Protein AF-A0A453PE41-F1 (afdb_monomer)

Nearest PDB structures (foldseek):
  8elf-assembly1_A  TM=8.460E-01  e=3.449E-26  Arabidopsis thaliana
  8elf-assembly1_B  TM=8.364E-01  e=4.094E-26  Arabidopsis thaliana
  4a0h-assembly1_B  TM=4.008E-01  e=7.572E-02  Arabidopsis thaliana
  4a0h-assembly1_A  TM=4.133E-01  e=2.244E-01  Arabidopsis thaliana
  4a0f-assembly1_B  TM=3.419E-01  e=1.891E-01  Arabidopsis thaliana

Organism: Aegilops tauschii subsp. strangulata (NCBI:txid200361)

pLDDT: mean 80.9, std 12.74, range [37.06, 96.0]

InterPro domains:
  IPR008978 HSP20-like chaperone [G3DSA:2.60.40.790] (213-283)
  IPR027417 P-loop containing nucleoside triphosphate hydrolase [G3DSA:3.40.50.300] (1-203)
  IPR040612 ArsA, HSP20-like domain [PF17886] (222-281)
  IPR053262 ArsA ATPase-like [PTHR43868] (1-283)

Sequence (283 aa):
MDSICSVLSLQKLLNFFSVGTNSPQGEFDVVVYDCNNTEEFLRLTGATERARSYLKYVRELAEKTDIGRLASPSLLKLIYDAARPNGRTGEVRMSAEIWNEIEQLLEKISLWFTDPSKLACFLVMDPRGSISVSSALRYWGCTIQAGAQICGAFGYAEDPSEMHQGVAEKFLPLSFSSLPFLPTDSSADWGRALNSLNQNTKGLLRNTSKVYPSVSFDSAQKSVTLFMPGFDKSEIKLYQYRGGSELLIEAGDQRRVIKLPPAMQGKVGGAKFVDRNLVVTIR

Secondary structure (DSSP, 8-state):
-HHHHHHHHHHHHH-TT--SS-----S-S------S-HHHHHHHHHHHHHHHHHHHHHHHHHHH-HHHHHHHHHHHHHHHHHH-SS--------HHHHHHHHHHHHHHHHHHHH-TTT--EEEEE-TT-HHHHHHHHHHHHHHHHHT--EEEEEEEESSGGG--HHHHHHHTTS-EEEEE---TTS---HHHHHHH--HHHHHHHH-TT----SEEEETTTTEEEEE-TT--GGG-EEEEEGGGTEEEEEETTEEEEEEPPGGG-S-EEEEEEETTEEEEEE-

Solvent-accessible surface area (backbone atoms only — not comparable to full-atom values): 16302 Å² total; per-residue (Å²): 123,64,38,51,56,48,48,52,46,50,39,58,74,68,46,79,77,80,82,70,101,74,70,74,75,72,94,60,95,73,84,88,81,85,74,92,47,67,67,58,53,42,43,32,58,26,26,36,62,51,50,53,55,51,50,50,51,52,49,56,48,22,77,74,31,75,66,33,62,69,48,44,51,62,55,49,47,55,53,48,63,70,70,47,84,68,94,71,91,74,78,94,71,56,58,70,56,54,52,51,51,54,52,52,50,38,48,52,52,44,52,44,46,50,31,39,91,75,38,71,37,67,45,73,35,44,70,86,38,68,68,39,46,51,47,47,36,32,48,53,22,32,35,46,37,25,51,32,54,67,40,30,37,35,27,51,29,88,50,77,83,74,59,56,66,73,57,51,61,70,45,59,93,48,53,65,37,65,37,77,62,75,65,89,90,54,88,66,60,58,68,60,53,64,66,67,51,46,70,64,41,56,45,53,75,70,53,33,77,69,57,81,73,55,64,46,78,38,76,91,75,29,30,38,39,34,55,39,43,61,62,57,78,89,59,55,44,81,45,76,37,83,88,24,39,31,37,39,39,37,38,80,99,25,71,34,79,45,76,46,57,82,95,52,43,27,48,79,71,48,74,48,78,53,96,48,25,43,39,36,34,42,82

Radius of gyration: 21.9 Å; Cα contacts (8 Å, |Δi|>4): 372; chains: 1; bounding box: 53×51×63 Å

Foldseek 3Di:
DVLVVVLLVVCLVQVPPPPDDDDDDRPDPDDDDDDPDLVSVLCNLLVLVVVLVVLVVLVVVLVVDPVSVVCQLVVLVVVQCSSDSDNDDDDDDDSVVSSVVSNVVSVVSLVLQAALSNDEAEAEFAQVDPVRLLVSQLSQLSCLLSSHFHLAYEHEDCDQVPRDPVSCVLPPPGHYDYAYDFDPPDPTPVVVRVVPGDPSNVVSVVCSRDTDDQWDADLVQLKIKGQRTSDDPVQWDWDADDQQQWIWIGHDNGIHIDGDDPSSGADFPDWDQDPRMIMTHGD

Structure (mmCIF, N/CA/C/O backbone):
data_AF-A0A453PE41-F1
#
_entry.id   AF-A0A453PE41-F1
#
loop_
_atom_site.group_PDB
_atom_site.id
_atom_site.type_symbol
_atom_site.label_atom_id
_atom_site.label_alt_id
_atom_site.label_comp_id
_atom_site.label_asym_id
_atom_site.label_entity_id
_atom_site.label_seq_id
_atom_site.pdbx_PDB_ins_code
_atom_site.Cartn_x
_atom_site.Cartn_y
_atom_site.Cartn_z
_atom_site.occupancy
_atom_site.B_iso_or_equiv
_atom_site.auth_seq_id
_atom_site.auth_comp_id
_atom_site.auth_asym_id
_atom_site.auth_atom_id
_atom_site.pdbx_PDB_model_num
ATOM 1 N N . MET A 1 1 ? 8.826 7.980 14.371 1.00 47.19 1 MET A N 1
ATOM 2 C CA . MET A 1 1 ? 7.889 9.118 14.522 1.00 47.19 1 MET A CA 1
ATOM 3 C C . MET A 1 1 ? 8.016 10.114 13.371 1.00 47.19 1 MET A C 1
ATOM 5 O O . MET A 1 1 ? 7.123 10.933 13.202 1.00 47.19 1 MET A O 1
ATOM 9 N N . ASP A 1 2 ? 9.058 10.002 12.544 1.00 60.47 2 ASP A N 1
ATOM 10 C CA . ASP A 1 2 ? 9.440 11.041 11.581 1.00 60.47 2 ASP A CA 1
ATOM 11 C C . ASP A 1 2 ? 8.486 11.147 10.384 1.00 60.47 2 ASP A C 1
ATOM 13 O O . ASP A 1 2 ? 8.210 12.240 9.905 1.00 60.47 2 ASP A O 1
ATOM 17 N N . SER A 1 3 ? 7.867 10.040 9.963 1.00 67.44 3 SER A N 1
ATOM 18 C CA . SER A 1 3 ? 7.050 10.005 8.743 1.00 67.44 3 SER A CA 1
ATOM 19 C C . SER A 1 3 ? 5.773 10.853 8.804 1.00 67.44 3 SER A C 1
ATOM 21 O O . SER A 1 3 ? 5.382 11.409 7.786 1.00 67.44 3 SER A O 1
ATOM 23 N N . ILE A 1 4 ? 5.130 11.014 9.970 1.00 67.06 4 ILE A N 1
ATOM 24 C CA . ILE A 1 4 ? 3.948 11.897 10.100 1.00 67.06 4 ILE A CA 1
ATOM 25 C C . ILE A 1 4 ? 4.369 13.363 9.966 1.00 67.06 4 ILE A C 1
ATOM 27 O O . ILE A 1 4 ? 3.704 14.137 9.280 1.00 67.06 4 ILE A O 1
ATOM 31 N N . CYS A 1 5 ? 5.492 13.737 10.583 1.00 65.38 5 CYS A N 1
ATOM 32 C CA . CYS A 1 5 ? 6.061 15.071 10.432 1.00 65.38 5 CYS A CA 1
ATOM 33 C C . CYS A 1 5 ? 6.443 15.333 8.972 1.00 65.38 5 CYS A C 1
ATOM 35 O O . CYS A 1 5 ? 6.169 16.419 8.471 1.00 65.38 5 CYS A O 1
ATOM 37 N N . SER A 1 6 ? 6.981 14.337 8.262 1.00 70.25 6 SER A N 1
ATOM 38 C CA . SER A 1 6 ? 7.245 14.432 6.824 1.00 70.25 6 SER A CA 1
ATOM 39 C C . SER A 1 6 ? 5.964 14.624 6.006 1.00 70.25 6 SER A C 1
ATOM 41 O O . SER A 1 6 ? 5.950 15.491 5.140 1.00 70.25 6 SER A O 1
ATOM 43 N N . VAL A 1 7 ? 4.865 13.911 6.305 1.00 70.00 7 VAL A N 1
ATOM 44 C CA . VAL A 1 7 ? 3.557 14.131 5.644 1.00 70.00 7 VAL A CA 1
ATOM 45 C C . VAL A 1 7 ? 3.058 15.558 5.873 1.00 70.00 7 VAL A C 1
ATOM 47 O O . VAL A 1 7 ? 2.617 16.216 4.933 1.00 70.00 7 VAL A O 1
ATOM 50 N N . LEU A 1 8 ? 3.140 16.059 7.107 1.00 66.06 8 LEU A N 1
ATOM 51 C CA . LEU A 1 8 ? 2.703 17.416 7.445 1.00 66.06 8 LEU A CA 1
ATOM 52 C C . LEU A 1 8 ? 3.596 18.486 6.800 1.00 66.06 8 LEU A C 1
ATOM 54 O O . LEU A 1 8 ? 3.097 19.519 6.360 1.00 66.06 8 LEU A O 1
ATOM 58 N N . SER A 1 9 ? 4.901 18.241 6.697 1.00 66.88 9 SER A N 1
ATOM 59 C CA . SER A 1 9 ? 5.836 19.106 5.970 1.00 66.88 9 SER A CA 1
ATOM 60 C C . SER A 1 9 ? 5.556 19.101 4.468 1.00 66.88 9 SER A C 1
ATOM 62 O O . SER A 1 9 ? 5.520 20.164 3.857 1.00 66.88 9 SER A O 1
ATOM 64 N N . LEU A 1 10 ? 5.274 17.933 3.886 1.00 67.94 10 LEU A N 1
ATOM 65 C CA . LEU A 1 10 ? 4.876 17.774 2.486 1.00 67.94 10 LEU A CA 1
ATOM 66 C C . LEU A 1 10 ? 3.560 18.521 2.208 1.00 67.94 10 LEU A C 1
ATOM 68 O O . LEU A 1 10 ? 3.453 19.250 1.226 1.00 67.94 10 LEU A O 1
ATOM 72 N N . GLN A 1 11 ? 2.593 18.433 3.126 1.00 67.81 11 GLN A N 1
ATOM 73 C CA . GLN A 1 11 ? 1.383 19.253 3.112 1.00 67.81 11 GLN A CA 1
ATOM 74 C C . GLN A 1 11 ? 1.693 20.753 3.154 1.00 67.81 11 GLN A C 1
ATOM 76 O O . GLN A 1 11 ? 1.074 21.506 2.407 1.00 67.81 11 GLN A O 1
ATOM 81 N N . LYS A 1 12 ? 2.590 21.203 4.037 1.00 65.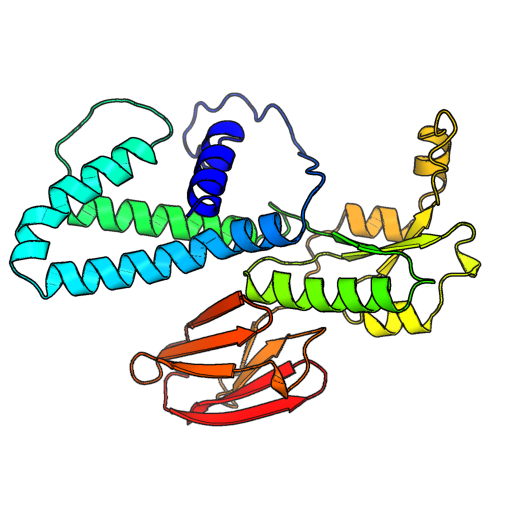19 12 LYS A N 1
ATOM 82 C CA . LYS A 1 12 ? 2.944 22.626 4.155 1.00 65.19 12 LYS A CA 1
ATOM 83 C C . LYS A 1 12 ? 3.634 23.142 2.892 1.00 65.19 12 LYS A C 1
ATOM 85 O O . LYS A 1 12 ? 3.350 24.257 2.477 1.00 65.19 12 LYS A O 1
ATOM 90 N N . LEU A 1 13 ? 4.497 22.328 2.287 1.00 61.12 13 LEU A N 1
ATOM 91 C CA . LEU A 1 13 ? 5.287 22.701 1.117 1.00 61.12 13 LEU A CA 1
ATOM 92 C C . LEU A 1 13 ? 4.455 22.715 -0.168 1.00 61.12 13 LEU A C 1
ATOM 94 O O . LEU A 1 13 ? 4.539 23.661 -0.940 1.00 61.12 13 LEU A O 1
ATOM 98 N N . LEU A 1 14 ? 3.628 21.692 -0.382 1.00 61.72 14 LEU A N 1
ATOM 99 C CA . LEU A 1 14 ? 2.836 21.543 -1.609 1.00 61.72 14 LEU A CA 1
ATOM 100 C C . LEU A 1 14 ? 1.408 22.084 -1.468 1.00 61.72 14 LEU A C 1
ATOM 102 O O . LEU A 1 14 ? 0.643 22.082 -2.427 1.00 61.72 14 LEU A O 1
ATOM 106 N N . ASN A 1 15 ? 1.042 22.551 -0.270 1.00 63.97 15 ASN A N 1
ATOM 107 C CA . ASN A 1 15 ? -0.250 23.146 0.065 1.00 63.97 15 ASN A CA 1
ATOM 108 C C . ASN A 1 15 ? -1.457 22.341 -0.461 1.00 63.97 15 ASN A C 1
ATOM 110 O O . ASN A 1 15 ? -2.469 22.908 -0.879 1.00 63.97 15 ASN A O 1
ATOM 114 N N . PHE A 1 16 ? -1.367 21.005 -0.409 1.00 57.84 16 PHE A N 1
ATOM 115 C CA . PHE A 1 16 ? -2.337 20.079 -1.012 1.00 57.84 16 PHE A CA 1
ATOM 116 C C . PHE A 1 16 ? -3.799 20.288 -0.579 1.00 57.84 16 PHE A C 1
ATOM 118 O O . PHE A 1 16 ? -4.710 19.808 -1.251 1.00 57.84 16 PHE A O 1
ATOM 125 N N . PHE A 1 17 ? -4.036 20.979 0.543 1.00 53.81 17 PHE A N 1
ATOM 126 C CA . PHE A 1 17 ? -5.348 21.113 1.185 1.00 53.81 17 PHE A CA 1
ATOM 127 C C . PHE A 1 17 ? -5.909 22.538 1.206 1.00 53.81 17 PHE A C 1
ATOM 129 O O . PHE A 1 17 ? -6.887 22.778 1.918 1.00 53.81 17 PHE A O 1
ATOM 136 N N . SER A 1 18 ? -5.343 23.487 0.449 1.00 51.97 18 SER A N 1
ATOM 137 C CA . SER A 1 18 ? -5.984 24.798 0.282 1.00 51.97 18 SER A CA 1
ATOM 138 C C . SER A 1 18 ? -7.270 24.669 -0.536 1.00 51.97 18 SER A C 1
ATOM 140 O O . SER A 1 18 ? -7.286 24.788 -1.755 1.00 51.97 18 SER A O 1
ATOM 142 N N . VAL A 1 19 ? -8.376 24.434 0.164 1.00 46.97 19 VAL A N 1
ATOM 143 C CA . VAL A 1 19 ? -9.734 24.619 -0.346 1.00 46.97 19 VAL A CA 1
ATOM 144 C C . VAL A 1 19 ? -10.227 25.950 0.215 1.00 46.97 19 VAL A C 1
ATOM 146 O O . VAL A 1 19 ? -10.622 26.022 1.376 1.00 46.97 19 VAL A O 1
ATOM 149 N N . GLY A 1 20 ? -10.149 27.022 -0.581 1.00 39.56 20 GLY A N 1
ATOM 150 C CA . GLY A 1 20 ? -10.648 28.340 -0.171 1.00 39.56 20 GLY A CA 1
ATOM 151 C C . GLY A 1 20 ? -10.094 29.524 -0.966 1.00 39.56 20 GLY A C 1
ATOM 152 O O . GLY A 1 20 ? -9.147 30.167 -0.529 1.00 39.56 20 GLY A O 1
ATOM 153 N N . THR A 1 21 ? -10.711 29.784 -2.123 1.00 37.06 21 THR A N 1
ATOM 154 C CA . THR A 1 21 ? -10.911 31.065 -2.852 1.00 37.06 21 THR A CA 1
ATOM 155 C C . THR A 1 21 ? -9.784 32.088 -3.059 1.00 37.06 21 THR A C 1
ATOM 157 O O . THR A 1 21 ? -10.055 33.080 -3.716 1.00 37.06 21 THR A O 1
ATOM 160 N N . ASN A 1 22 ? -8.551 31.886 -2.599 1.00 41.09 22 ASN A N 1
ATOM 161 C CA . ASN A 1 22 ? -7.392 32.721 -2.957 1.00 41.09 22 ASN A CA 1
ATOM 162 C C . ASN A 1 22 ? -6.082 31.92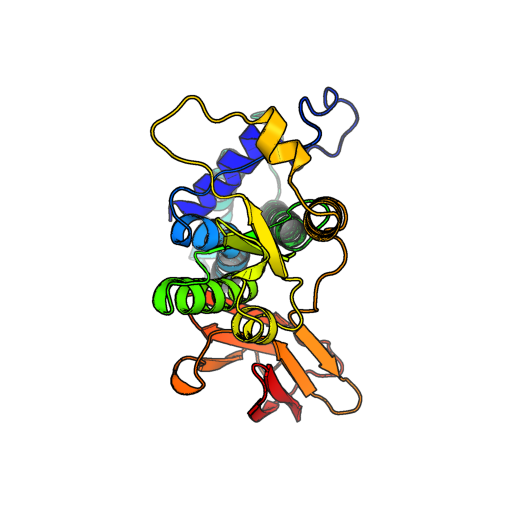1 -2.839 1.00 41.09 22 ASN A C 1
ATOM 164 O O . ASN A 1 22 ? -5.096 32.389 -2.272 1.00 41.09 22 ASN A O 1
ATOM 168 N N . SER A 1 23 ? -6.058 30.685 -3.342 1.00 44.38 23 SER A N 1
ATOM 169 C CA . SER A 1 23 ? -4.774 30.056 -3.653 1.00 44.38 23 SER A CA 1
ATOM 170 C C . SER A 1 23 ? -4.254 30.697 -4.943 1.00 44.38 23 SER A C 1
ATOM 172 O O . SER A 1 23 ? -5.005 30.693 -5.926 1.00 44.38 23 SER A O 1
ATOM 174 N N . PRO A 1 24 ? -3.016 31.230 -4.994 1.00 42.03 24 PRO A N 1
ATOM 175 C CA . PRO A 1 24 ? -2.385 31.461 -6.287 1.00 42.03 24 PRO A CA 1
ATOM 176 C C . PRO A 1 24 ? -2.464 30.132 -7.044 1.00 42.03 24 PRO A C 1
ATOM 178 O O . PRO A 1 24 ? -2.343 29.073 -6.420 1.00 42.03 24 PRO A O 1
ATOM 181 N N . GLN A 1 25 ? -2.794 30.183 -8.338 1.00 47.66 25 GLN A N 1
ATOM 182 C CA . GLN A 1 25 ? -2.777 29.015 -9.224 1.00 47.66 25 GLN A CA 1
ATOM 183 C C . GLN A 1 25 ? -1.605 28.116 -8.832 1.00 47.66 25 GLN A C 1
ATOM 185 O O . GLN A 1 25 ? -0.501 28.630 -8.649 1.00 47.66 25 GLN A O 1
ATOM 190 N N . GLY A 1 26 ? -1.869 26.824 -8.608 1.00 57.19 26 GLY A N 1
ATOM 191 C CA . GLY A 1 26 ? -0.814 25.885 -8.243 1.00 57.19 26 GLY A CA 1
ATOM 192 C C . GLY A 1 26 ? 0.352 26.076 -9.205 1.00 57.19 26 GLY A C 1
ATOM 193 O O . GLY A 1 26 ? 0.155 26.021 -10.413 1.00 57.19 26 GLY A O 1
ATOM 194 N N . GLU A 1 27 ? 1.533 26.382 -8.670 1.00 67.31 27 GLU A N 1
ATOM 195 C CA . GLU A 1 27 ? 2.718 26.708 -9.476 1.00 67.31 27 GLU A CA 1
ATOM 196 C C . GLU A 1 27 ? 3.109 25.543 -10.403 1.00 67.31 27 GLU A C 1
ATOM 198 O O . GLU A 1 27 ? 3.758 25.739 -11.427 1.00 67.31 27 GLU A O 1
ATOM 203 N N . PHE A 1 28 ? 2.649 24.332 -10.068 1.00 75.19 28 PHE A N 1
ATOM 204 C CA . PHE A 1 28 ? 2.937 23.097 -10.776 1.00 75.19 28 PHE A CA 1
ATOM 205 C C . PHE A 1 28 ? 1.662 22.289 -11.034 1.00 75.19 28 PHE A C 1
ATOM 207 O O . PHE A 1 28 ? 0.892 22.018 -10.110 1.00 75.19 28 PHE A O 1
ATOM 214 N N . ASP A 1 29 ? 1.497 21.828 -12.275 1.00 81.31 29 ASP A N 1
ATOM 215 C CA . ASP A 1 29 ? 0.458 20.859 -12.647 1.00 81.31 29 ASP A CA 1
ATOM 216 C C . ASP A 1 29 ? 0.840 19.425 -12.239 1.00 81.31 29 ASP A C 1
ATOM 218 O O . ASP A 1 29 ? -0.017 18.617 -11.882 1.00 81.31 29 ASP A O 1
ATOM 222 N N . VAL A 1 30 ? 2.139 19.101 -12.294 1.00 82.94 30 VAL A N 1
ATOM 223 C CA . VAL A 1 30 ? 2.693 17.774 -11.992 1.00 82.94 30 VAL A CA 1
ATOM 224 C C . VAL A 1 30 ? 3.988 17.929 -11.204 1.00 82.94 30 VAL A C 1
ATOM 226 O O . VAL A 1 30 ? 4.885 18.667 -11.607 1.00 82.94 30 VAL A O 1
ATOM 229 N N . VAL A 1 31 ? 4.107 17.183 -10.106 1.00 84.50 31 VAL A N 1
ATOM 230 C CA . VAL A 1 31 ? 5.333 17.084 -9.308 1.00 84.50 31 VAL A CA 1
ATOM 231 C C . VAL A 1 31 ? 5.880 15.669 -9.444 1.00 84.50 31 VAL A C 1
ATOM 233 O O . VAL A 1 31 ? 5.198 14.701 -9.108 1.00 84.50 31 VAL A O 1
ATOM 236 N N . VAL A 1 32 ? 7.111 15.544 -9.941 1.00 87.56 32 VAL A N 1
ATOM 237 C CA . VAL A 1 32 ? 7.817 14.260 -10.023 1.00 87.56 32 VAL A CA 1
ATOM 238 C C . VAL A 1 32 ? 8.678 14.110 -8.778 1.00 87.56 32 VAL A C 1
ATOM 240 O O . VAL A 1 32 ? 9.572 14.918 -8.536 1.00 87.56 32 VAL A O 1
ATOM 243 N N . TYR A 1 33 ? 8.395 13.082 -7.983 1.00 85.38 33 TYR A N 1
ATOM 244 C CA . TYR A 1 33 ? 9.163 12.755 -6.789 1.00 85.38 33 TYR A CA 1
ATOM 245 C C . TYR A 1 33 ? 9.990 11.495 -7.036 1.00 85.38 33 TYR A C 1
ATOM 247 O O . TYR A 1 33 ? 9.435 10.406 -7.184 1.00 85.38 33 TYR A O 1
ATOM 255 N N . ASP A 1 34 ? 11.311 11.656 -7.079 1.00 84.56 34 ASP A N 1
ATOM 256 C CA . ASP A 1 34 ? 12.242 10.535 -7.143 1.00 84.56 34 ASP A CA 1
ATOM 257 C C . ASP A 1 34 ? 12.515 10.000 -5.728 1.00 84.56 34 ASP A C 1
ATOM 259 O O . ASP A 1 34 ? 13.000 10.715 -4.845 1.00 84.56 34 ASP A O 1
ATOM 263 N N . CYS A 1 35 ? 12.138 8.746 -5.490 1.00 76.25 35 CYS A N 1
ATOM 264 C CA . CYS A 1 35 ? 12.233 8.115 -4.179 1.00 76.25 35 CYS A CA 1
ATOM 265 C C . CYS A 1 35 ? 13.638 7.540 -3.971 1.00 76.25 35 CYS A C 1
ATOM 267 O O . CYS A 1 35 ? 13.927 6.441 -4.432 1.00 76.25 35 CYS A O 1
ATOM 269 N N . ASN A 1 36 ? 14.480 8.216 -3.186 1.00 75.94 36 ASN A N 1
ATOM 270 C CA . ASN A 1 36 ? 15.798 7.676 -2.823 1.00 75.94 36 ASN A CA 1
ATOM 271 C C . ASN A 1 36 ? 15.708 6.447 -1.885 1.00 75.94 36 ASN A C 1
ATOM 273 O O . ASN A 1 36 ? 16.602 5.607 -1.859 1.00 75.94 36 ASN A O 1
ATOM 277 N N . ASN A 1 37 ? 14.623 6.324 -1.106 1.00 82.25 37 ASN A N 1
ATOM 278 C CA . ASN A 1 37 ? 14.363 5.169 -0.244 1.00 82.25 37 ASN A CA 1
ATOM 279 C C . ASN A 1 37 ? 12.883 4.753 -0.289 1.00 82.25 37 ASN A C 1
ATOM 281 O O . ASN A 1 37 ? 12.006 5.431 0.254 1.00 82.25 37 ASN A O 1
ATOM 285 N N . THR A 1 38 ? 12.608 3.595 -0.888 1.00 86.38 38 THR A N 1
ATOM 286 C CA . THR A 1 38 ? 11.255 3.034 -1.012 1.00 86.38 38 THR A CA 1
ATOM 287 C C . THR A 1 38 ? 10.588 2.790 0.344 1.00 86.38 38 THR A C 1
ATOM 289 O O . THR A 1 38 ? 9.382 2.998 0.483 1.00 86.38 38 THR A O 1
ATOM 292 N N . GLU A 1 39 ? 11.339 2.387 1.374 1.00 86.50 39 GLU A N 1
ATOM 293 C CA . GLU A 1 39 ? 10.767 2.145 2.704 1.00 86.50 39 GLU A CA 1
ATOM 294 C C . GLU A 1 39 ? 10.261 3.431 3.357 1.00 86.50 39 GLU A C 1
ATOM 296 O O . GLU A 1 39 ? 9.243 3.422 4.051 1.00 86.50 39 GLU A O 1
ATOM 301 N N . GLU A 1 40 ? 10.949 4.549 3.130 1.00 83.88 40 GLU A N 1
ATOM 302 C CA . GLU A 1 40 ? 10.534 5.844 3.658 1.00 83.88 40 GLU A CA 1
ATOM 303 C C . GLU A 1 40 ? 9.220 6.295 3.019 1.00 83.88 40 GLU A C 1
ATOM 305 O O . GLU A 1 40 ? 8.307 6.716 3.731 1.00 83.88 40 GLU A O 1
ATOM 310 N N . PHE A 1 41 ? 9.073 6.096 1.707 1.00 86.69 41 PHE A N 1
ATOM 311 C CA . PHE A 1 41 ? 7.820 6.351 1.000 1.00 86.69 41 PHE A CA 1
ATOM 312 C C . PHE A 1 41 ? 6.667 5.474 1.522 1.00 86.69 41 PHE A C 1
ATOM 314 O O . PHE A 1 41 ? 5.557 5.958 1.760 1.00 86.69 41 PHE A O 1
ATOM 321 N N . LEU A 1 42 ? 6.921 4.189 1.785 1.00 89.06 42 LEU A N 1
ATOM 322 C CA . LEU A 1 42 ? 5.927 3.289 2.382 1.00 89.06 42 LEU A CA 1
ATOM 323 C C . LEU A 1 42 ? 5.526 3.721 3.798 1.00 89.06 42 LEU A C 1
ATOM 325 O O . LEU A 1 42 ? 4.350 3.675 4.165 1.00 89.06 42 LEU A O 1
ATOM 329 N N . ARG A 1 43 ? 6.488 4.174 4.607 1.00 86.44 43 ARG A N 1
ATOM 330 C CA . ARG A 1 43 ? 6.203 4.711 5.943 1.00 86.44 43 ARG A CA 1
ATOM 331 C C . ARG A 1 43 ? 5.432 6.025 5.868 1.00 86.44 43 ARG A C 1
ATOM 333 O O . ARG A 1 43 ? 4.555 6.224 6.700 1.00 86.44 43 ARG A O 1
ATOM 340 N N . LEU A 1 44 ? 5.733 6.890 4.899 1.00 85.06 44 LEU A N 1
ATOM 341 C CA . LEU A 1 44 ? 5.042 8.159 4.652 1.00 85.06 44 LEU A CA 1
ATOM 342 C C . LEU A 1 44 ? 3.571 7.926 4.286 1.00 85.06 44 LEU A C 1
ATOM 344 O O . LEU A 1 44 ? 2.678 8.471 4.930 1.00 85.06 44 LEU A O 1
ATOM 348 N N . THR A 1 45 ? 3.319 7.073 3.296 1.00 84.06 45 THR A N 1
ATOM 349 C CA . THR A 1 45 ? 1.962 6.750 2.824 1.00 84.06 45 THR A CA 1
ATOM 350 C C . THR A 1 45 ? 1.130 6.081 3.923 1.00 84.06 45 THR A C 1
ATOM 352 O O . THR A 1 45 ? 0.021 6.528 4.226 1.00 84.06 45 THR A O 1
ATOM 355 N N . GLY A 1 46 ? 1.705 5.097 4.624 1.00 84.38 46 GLY A N 1
ATOM 356 C CA . GLY A 1 46 ? 1.055 4.415 5.747 1.00 84.38 46 GLY A CA 1
ATOM 357 C C . GLY A 1 46 ? 0.977 5.227 7.049 1.00 84.38 46 GLY A C 1
ATOM 358 O O . GLY A 1 46 ? 0.285 4.820 7.986 1.00 84.38 46 GLY A O 1
ATOM 359 N N . ALA A 1 47 ? 1.666 6.371 7.150 1.00 84.44 47 ALA A N 1
ATOM 360 C CA . ALA A 1 47 ? 1.718 7.177 8.373 1.00 84.44 47 ALA A CA 1
ATOM 361 C C . ALA A 1 47 ? 0.341 7.707 8.776 1.00 84.44 47 ALA A C 1
ATOM 363 O O . ALA A 1 47 ? 0.033 7.778 9.965 1.00 84.44 47 ALA A O 1
ATOM 364 N N . THR A 1 48 ? -0.483 8.065 7.794 1.00 80.12 48 THR A N 1
ATOM 365 C CA . THR A 1 48 ? -1.798 8.681 8.012 1.00 80.12 48 THR A CA 1
ATOM 366 C C . THR A 1 48 ? -2.757 7.720 8.705 1.00 80.12 48 THR A C 1
ATOM 368 O O . THR A 1 48 ? -3.326 8.054 9.742 1.00 80.12 48 THR A O 1
ATOM 371 N N . GLU A 1 49 ? -2.873 6.491 8.209 1.00 79.50 49 GLU A N 1
ATOM 372 C CA . GLU A 1 49 ? -3.758 5.478 8.789 1.00 79.50 49 GLU A CA 1
ATOM 373 C C . GLU A 1 49 ? -3.257 4.994 10.160 1.00 79.50 49 GLU A C 1
ATOM 375 O O . GLU A 1 49 ? -4.049 4.796 11.091 1.00 79.50 49 GLU A O 1
ATOM 380 N N . ARG A 1 50 ? -1.929 4.902 10.341 1.00 82.62 50 ARG A N 1
ATOM 381 C CA . ARG A 1 50 ? -1.318 4.667 11.661 1.00 82.62 50 ARG A CA 1
ATOM 382 C C . ARG A 1 50 ? -1.672 5.797 12.630 1.00 82.62 50 ARG A C 1
ATOM 384 O O . ARG A 1 50 ? -2.133 5.521 13.736 1.00 82.62 50 ARG A O 1
ATOM 391 N N . ALA A 1 51 ? -1.516 7.056 12.215 1.00 83.00 51 ALA A N 1
ATOM 392 C CA . ALA A 1 51 ? -1.840 8.227 13.026 1.00 83.00 51 ALA A CA 1
ATOM 393 C C . ALA A 1 51 ? -3.315 8.240 13.437 1.00 83.00 51 ALA A C 1
ATOM 395 O O . ALA A 1 51 ? -3.607 8.433 14.613 1.00 83.00 51 ALA A O 1
ATOM 396 N N . ARG A 1 52 ? -4.240 7.954 12.511 1.00 81.88 52 ARG A N 1
ATOM 397 C CA . ARG A 1 52 ? -5.682 7.840 12.808 1.00 81.88 52 ARG A CA 1
ATOM 398 C C . ARG A 1 52 ? -5.964 6.752 13.835 1.00 81.88 52 ARG A C 1
ATOM 400 O O . ARG A 1 52 ? -6.752 6.963 14.754 1.00 81.88 52 ARG A O 1
ATOM 407 N N . SER A 1 53 ? -5.314 5.599 13.697 1.00 78.12 53 SER A N 1
ATOM 408 C CA . SER A 1 53 ? -5.480 4.480 14.628 1.00 78.12 53 SER A CA 1
ATOM 409 C C . SER A 1 53 ? -5.007 4.843 16.040 1.00 78.12 53 SER A C 1
ATOM 411 O O . SER A 1 53 ? -5.723 4.591 17.009 1.00 78.12 53 SER A O 1
ATOM 413 N N . TYR A 1 54 ? -3.850 5.505 16.164 1.00 80.88 54 TYR A N 1
ATOM 414 C CA . TYR A 1 54 ? -3.369 6.025 17.448 1.00 80.88 54 TYR A CA 1
ATOM 415 C C . TYR A 1 54 ? -4.265 7.138 18.002 1.00 80.88 54 TYR A C 1
ATOM 417 O O . TYR A 1 54 ? -4.568 7.124 19.192 1.00 80.88 54 TYR A O 1
ATOM 425 N N . LEU A 1 55 ? -4.734 8.062 17.159 1.00 80.94 55 LEU A N 1
ATOM 426 C CA . LEU A 1 55 ? -5.622 9.159 17.553 1.00 80.94 55 LEU A CA 1
ATOM 427 C C . LEU A 1 55 ? -6.906 8.623 18.200 1.00 80.94 55 LEU A C 1
ATOM 429 O O . LEU A 1 55 ? -7.298 9.087 19.268 1.00 80.94 55 LEU A O 1
ATOM 433 N N . LYS A 1 56 ? -7.512 7.592 17.600 1.00 81.00 56 LYS A N 1
ATOM 434 C CA . LYS A 1 56 ? -8.679 6.901 18.166 1.00 81.00 56 LYS A CA 1
ATOM 435 C C . LYS A 1 56 ? -8.373 6.271 19.519 1.00 81.00 56 LYS A C 1
ATOM 437 O O . LYS A 1 56 ? -9.155 6.435 20.447 1.00 81.00 56 LYS A O 1
ATOM 442 N N . TYR A 1 57 ? -7.238 5.585 19.646 1.00 78.25 57 TYR A N 1
ATOM 443 C CA . TYR A 1 57 ? -6.838 4.972 20.912 1.00 78.25 57 TYR A CA 1
ATOM 444 C C . TYR A 1 57 ? -6.642 6.016 22.021 1.00 78.25 57 TYR A C 1
ATOM 446 O O . TYR A 1 57 ? -7.146 5.845 23.129 1.00 78.25 57 TYR A O 1
ATOM 454 N N . VAL A 1 58 ? -5.969 7.131 21.718 1.00 81.12 58 VAL A N 1
ATOM 455 C CA . VAL A 1 58 ? -5.782 8.231 22.676 1.00 81.12 58 VAL A CA 1
ATOM 456 C C . VAL A 1 58 ? -7.121 8.864 23.046 1.00 81.12 58 VAL A C 1
ATOM 458 O O . VAL A 1 58 ? -7.342 9.132 24.223 1.00 81.12 58 VAL A O 1
ATOM 461 N N . ARG A 1 59 ? -8.032 9.058 22.086 1.00 81.88 59 ARG A N 1
ATOM 462 C CA . ARG A 1 59 ? -9.384 9.566 22.354 1.00 81.88 59 ARG A CA 1
ATOM 463 C C . ARG A 1 59 ? -10.163 8.636 23.283 1.00 81.88 59 ARG A C 1
ATOM 465 O O . ARG A 1 59 ? -10.684 9.096 24.291 1.00 81.88 59 ARG A O 1
ATOM 472 N N . GLU A 1 60 ? -10.173 7.333 23.002 1.00 81.88 60 GLU A N 1
ATOM 473 C CA . GLU A 1 60 ? -10.839 6.336 23.848 1.00 81.88 60 GLU A CA 1
ATOM 474 C C . GLU A 1 60 ? -10.257 6.308 25.273 1.00 81.88 60 GLU A C 1
ATOM 476 O O . GLU A 1 60 ? -11.007 6.199 26.242 1.00 81.88 60 GLU A O 1
ATOM 481 N N . LEU A 1 61 ? -8.933 6.431 25.426 1.00 80.62 61 LEU A N 1
ATOM 482 C CA . LEU A 1 61 ? -8.293 6.545 26.740 1.00 80.62 61 LEU A CA 1
ATOM 483 C C . LEU A 1 61 ? -8.642 7.858 27.442 1.00 80.62 61 LEU A C 1
ATOM 485 O O . LEU A 1 61 ? -8.916 7.853 28.641 1.00 80.62 61 LEU A O 1
ATOM 489 N N . ALA A 1 62 ? -8.638 8.976 26.716 1.00 80.19 62 ALA A N 1
ATOM 490 C CA . ALA A 1 62 ? -8.962 10.284 27.265 1.00 80.19 62 ALA A CA 1
ATOM 491 C C . ALA A 1 62 ? -10.415 10.353 27.746 1.00 80.19 62 ALA A C 1
ATOM 493 O O . ALA A 1 62 ? -10.676 10.937 28.789 1.00 80.19 62 ALA A O 1
ATOM 494 N N . GLU A 1 63 ? -11.347 9.720 27.034 1.00 81.56 63 GLU A N 1
ATOM 495 C CA . GLU A 1 63 ? -12.756 9.634 27.430 1.00 81.56 63 GLU A CA 1
ATOM 496 C C . GLU A 1 63 ? -12.962 8.716 28.649 1.00 81.56 63 GLU A C 1
ATOM 498 O O . GLU A 1 63 ? -13.829 8.987 29.482 1.00 81.56 63 GLU A O 1
ATOM 503 N N . LYS A 1 64 ? -12.145 7.662 28.792 1.00 83.75 64 LYS A N 1
ATOM 504 C CA . LYS A 1 64 ? -12.239 6.673 29.882 1.00 83.75 64 LYS A CA 1
ATOM 505 C C . LYS A 1 64 ? -11.449 7.028 31.148 1.00 83.75 64 LYS A C 1
ATOM 507 O O . LYS A 1 64 ? -11.616 6.339 32.150 1.00 83.75 64 LYS A O 1
ATOM 512 N N . THR A 1 65 ? -10.580 8.042 31.126 1.00 83.06 65 THR A N 1
ATOM 513 C CA . THR A 1 65 ? -9.686 8.373 32.254 1.00 83.06 65 THR A CA 1
ATOM 514 C C . THR A 1 65 ? -9.833 9.821 32.715 1.00 83.06 65 THR A C 1
ATOM 516 O O . THR A 1 65 ? -9.802 10.746 31.907 1.00 83.06 65 THR A O 1
ATOM 519 N N . ASP A 1 66 ? -9.911 10.047 34.029 1.00 75.88 66 ASP A N 1
ATOM 520 C CA . ASP A 1 66 ? -10.087 11.396 34.598 1.00 75.88 66 ASP A CA 1
ATOM 521 C C . ASP A 1 66 ? -8.902 12.328 34.295 1.00 75.88 66 ASP A C 1
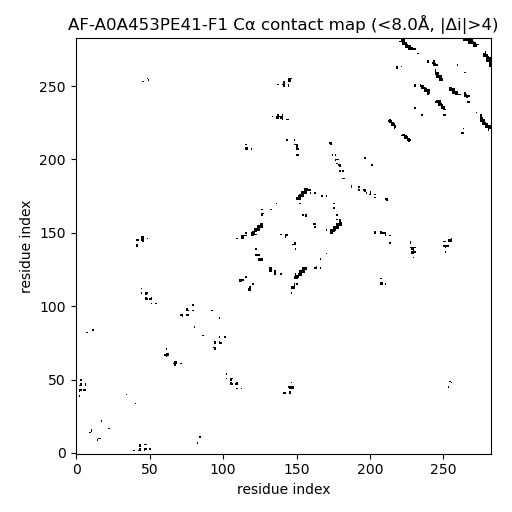ATOM 523 O O . ASP A 1 66 ? -9.085 13.497 33.955 1.00 75.88 66 ASP A O 1
ATOM 527 N N . ILE A 1 67 ? -7.677 11.792 34.324 1.00 75.12 67 ILE A N 1
ATOM 528 C CA . ILE A 1 67 ? -6.455 12.525 33.954 1.00 75.12 67 ILE A CA 1
ATOM 529 C C . ILE A 1 67 ? -6.474 12.891 32.463 1.00 75.12 67 ILE A C 1
ATOM 531 O O . ILE A 1 67 ? -6.103 14.004 32.089 1.00 75.12 67 ILE A O 1
ATOM 535 N N . GLY A 1 68 ? -6.944 11.983 31.602 1.00 70.06 68 GLY A N 1
ATOM 536 C CA . GLY A 1 68 ? -7.078 12.229 30.170 1.00 70.06 68 GLY A CA 1
ATOM 537 C C . GLY A 1 68 ? -8.110 13.313 29.856 1.00 70.06 68 GLY A C 1
ATOM 538 O O . GLY A 1 68 ? -7.857 14.171 29.009 1.00 70.06 68 GLY A O 1
ATOM 539 N N . ARG A 1 69 ? -9.225 13.362 30.593 1.00 71.88 69 ARG A N 1
ATOM 540 C CA . ARG A 1 69 ? -10.223 14.440 30.474 1.00 71.88 69 ARG A CA 1
ATOM 541 C C . ARG A 1 69 ? -9.658 15.810 30.856 1.00 71.88 69 ARG A C 1
ATOM 543 O O . ARG A 1 69 ? -10.030 16.799 30.232 1.00 71.88 69 ARG A O 1
ATOM 550 N N . LEU A 1 70 ? -8.741 15.865 31.824 1.00 72.25 70 LEU A N 1
ATOM 551 C CA . LEU A 1 70 ? -8.105 17.107 32.281 1.00 72.25 70 LEU A CA 1
ATOM 552 C C . LEU A 1 70 ? -6.958 17.575 31.369 1.00 72.25 70 LEU A C 1
ATOM 554 O O . LEU A 1 70 ? -6.846 18.767 31.092 1.00 72.25 70 LEU A O 1
ATOM 558 N N . ALA A 1 71 ? -6.110 16.659 30.893 1.00 73.75 71 ALA A N 1
ATOM 559 C CA . ALA A 1 71 ? -4.891 16.999 30.150 1.00 73.75 71 ALA A CA 1
ATOM 560 C C . ALA A 1 71 ? -5.059 17.008 28.617 1.00 73.75 71 ALA A C 1
ATOM 562 O O . ALA A 1 71 ? -4.263 17.643 27.917 1.00 73.75 71 ALA A O 1
ATOM 563 N N . SER A 1 72 ? -6.081 16.330 28.077 1.00 71.56 72 SER A N 1
ATOM 564 C CA . SER A 1 72 ? -6.299 16.244 26.624 1.00 71.56 72 SER A CA 1
ATOM 565 C C . SER A 1 72 ? -6.454 17.597 25.921 1.00 71.56 72 SER A C 1
ATOM 567 O O . SER A 1 72 ? -5.836 17.747 24.865 1.00 71.56 72 SER A O 1
ATOM 569 N N . PRO A 1 73 ? -7.167 18.613 26.457 1.00 70.06 73 PRO A N 1
ATOM 570 C CA . PRO A 1 73 ? -7.352 19.874 25.736 1.00 70.06 73 PRO A CA 1
ATOM 571 C C . PRO A 1 73 ? -6.028 20.599 25.452 1.00 70.06 73 PRO A C 1
ATOM 573 O O . PRO A 1 73 ? -5.832 21.128 24.359 1.00 70.06 73 PRO A O 1
ATOM 576 N N . SER A 1 74 ? -5.089 20.572 26.403 1.00 72.25 74 SER A N 1
ATOM 577 C CA . SER A 1 74 ? -3.784 21.233 26.278 1.00 72.25 74 SER A CA 1
ATOM 578 C C . SER A 1 74 ? -2.864 20.531 25.276 1.00 72.25 74 SER A C 1
ATOM 580 O O . SER A 1 74 ? -2.234 21.192 24.453 1.00 72.25 74 SER A O 1
ATOM 582 N N . LEU A 1 75 ? -2.811 19.193 25.304 1.00 70.25 75 LEU A N 1
ATOM 583 C CA . LEU A 1 75 ? -2.011 18.406 24.355 1.00 70.25 75 LEU A CA 1
ATOM 584 C C . LEU A 1 75 ? -2.538 18.539 22.923 1.00 70.25 75 LEU A C 1
ATOM 586 O O . LEU A 1 75 ? -1.760 18.687 21.983 1.00 70.25 75 LEU A O 1
ATOM 590 N N . LEU A 1 76 ? -3.861 18.533 22.758 1.00 70.00 76 LEU A N 1
ATOM 591 C CA . LEU A 1 76 ? -4.496 18.689 21.452 1.00 70.00 76 LEU A CA 1
ATOM 592 C C . LEU A 1 76 ? -4.225 20.046 20.839 1.00 70.00 76 LEU A C 1
ATOM 594 O O . LEU A 1 76 ? -3.934 20.118 19.650 1.00 70.00 76 LEU A O 1
ATOM 598 N N . LYS A 1 77 ? -4.285 21.105 21.649 1.00 70.50 77 LYS A N 1
ATOM 599 C CA . LYS A 1 77 ? -3.974 22.454 21.191 1.00 70.50 77 LYS A CA 1
ATOM 600 C C . LYS A 1 77 ? -2.545 22.543 20.650 1.00 70.50 77 LYS A C 1
ATOM 602 O O . LYS A 1 77 ? -2.353 23.063 19.561 1.00 70.50 77 LYS A O 1
ATOM 607 N N . LEU A 1 78 ? -1.568 21.955 21.346 1.00 72.31 78 LEU A N 1
ATOM 608 C CA . LEU A 1 78 ? -0.175 21.918 20.883 1.00 72.31 78 LEU A CA 1
ATOM 609 C C . LEU A 1 78 ? -0.014 21.165 19.554 1.00 72.31 78 LEU A C 1
ATOM 611 O O . LEU A 1 78 ? 0.661 21.651 18.648 1.00 72.31 78 LEU A O 1
ATOM 615 N N . ILE A 1 79 ? -0.641 19.991 19.423 1.00 69.19 79 ILE A N 1
ATOM 616 C CA . ILE A 1 79 ? -0.595 19.194 18.185 1.00 69.19 79 ILE A CA 1
ATOM 617 C C . ILE A 1 79 ? -1.261 19.954 17.033 1.00 69.19 79 ILE A C 1
ATOM 619 O O . ILE A 1 79 ? -0.725 20.005 15.926 1.00 69.19 79 ILE A O 1
ATOM 623 N N . TYR A 1 80 ? -2.417 20.557 17.299 1.00 67.75 80 TYR A N 1
ATOM 624 C CA . TYR A 1 80 ? -3.175 21.327 16.325 1.00 67.75 80 TYR A CA 1
ATOM 625 C C . TYR A 1 80 ? -2.395 22.550 15.835 1.00 67.75 80 TYR A C 1
ATOM 627 O O . TYR A 1 80 ? -2.254 22.739 14.627 1.00 67.75 80 TYR A O 1
ATOM 635 N N . ASP A 1 81 ? -1.818 23.328 16.753 1.00 68.88 81 ASP A N 1
ATOM 636 C CA . ASP A 1 81 ? -1.014 24.507 16.427 1.00 68.88 81 ASP A CA 1
ATOM 637 C C . ASP A 1 81 ? 0.231 24.130 15.600 1.00 68.88 81 ASP A C 1
ATOM 639 O O . ASP A 1 81 ? 0.594 24.847 14.668 1.00 68.88 81 ASP A O 1
ATOM 643 N N . ALA A 1 82 ? 0.846 22.970 15.859 1.00 65.81 82 ALA A N 1
ATOM 644 C CA . ALA A 1 82 ? 1.977 22.471 15.072 1.00 65.81 82 ALA A CA 1
ATOM 645 C C . ALA A 1 82 ? 1.579 21.998 13.658 1.00 65.81 82 ALA A C 1
ATOM 647 O O . ALA A 1 82 ? 2.325 22.203 12.688 1.00 65.81 82 ALA A O 1
ATOM 648 N N . ALA A 1 83 ? 0.409 21.366 13.528 1.00 63.25 83 ALA A N 1
ATOM 649 C CA . ALA A 1 83 ? -0.106 20.839 12.265 1.00 63.25 83 ALA A CA 1
ATOM 650 C C . ALA A 1 83 ? -0.697 21.926 11.350 1.00 63.25 83 ALA A C 1
ATOM 652 O O . ALA A 1 83 ? -0.804 21.718 10.140 1.00 63.25 83 ALA A O 1
ATOM 653 N N . ARG A 1 84 ? -1.069 23.093 11.894 1.00 65.44 84 ARG A N 1
ATOM 654 C CA . ARG A 1 84 ? -1.750 24.145 11.134 1.00 65.44 84 ARG A CA 1
ATOM 655 C C . ARG A 1 84 ? -0.790 24.845 10.150 1.00 65.44 84 ARG A C 1
ATOM 657 O O . ARG A 1 84 ? 0.273 25.314 10.555 1.00 65.44 84 ARG A O 1
ATOM 664 N N . PRO A 1 85 ? -1.148 24.953 8.856 1.00 53.59 85 PRO A N 1
ATOM 665 C CA . PRO A 1 85 ? -0.281 25.561 7.844 1.00 53.59 85 PRO A CA 1
ATOM 666 C C . PRO A 1 85 ? -0.232 27.099 7.895 1.00 53.59 85 PRO A C 1
ATOM 668 O O . PRO A 1 85 ? 0.739 27.675 7.425 1.00 53.59 85 PRO A O 1
ATOM 671 N N . ASN A 1 86 ? -1.217 27.769 8.511 1.00 55.25 86 ASN A N 1
ATOM 672 C CA . ASN A 1 86 ? -1.241 29.228 8.681 1.00 55.25 86 ASN A CA 1
ATOM 673 C C . ASN A 1 86 ? -1.384 29.594 10.166 1.00 55.25 86 ASN A C 1
ATOM 675 O O . ASN A 1 86 ? -2.442 29.384 10.761 1.00 55.25 86 ASN A O 1
ATOM 679 N N . GLY A 1 87 ? -0.322 30.155 10.751 1.00 49.44 87 GLY A N 1
ATOM 680 C CA . GLY A 1 87 ? -0.197 30.529 12.167 1.00 49.44 87 GLY A CA 1
ATOM 681 C C . GLY A 1 87 ? -1.019 31.750 12.590 1.00 49.44 87 GLY A C 1
ATOM 682 O O . GLY A 1 87 ? -0.484 32.682 13.183 1.00 49.44 87 GLY A O 1
ATOM 683 N N . ARG A 1 88 ? -2.319 31.780 12.282 1.00 45.84 88 ARG A N 1
ATOM 684 C CA . ARG A 1 88 ? -3.235 32.780 12.842 1.00 45.84 88 ARG A CA 1
ATOM 685 C C . ARG A 1 88 ? -3.782 32.278 14.173 1.00 45.84 88 ARG A C 1
ATOM 687 O O . ARG A 1 88 ? -4.607 31.367 14.210 1.00 45.84 88 ARG A O 1
ATOM 694 N N . THR A 1 89 ? -3.318 32.891 15.256 1.00 52.16 89 THR A N 1
ATOM 695 C CA . THR A 1 89 ? -3.861 32.754 16.609 1.00 52.16 89 THR A CA 1
ATOM 696 C C . THR A 1 89 ? -5.315 33.219 16.603 1.00 52.16 89 THR A C 1
ATOM 698 O O . THR A 1 89 ? -5.593 34.401 16.413 1.00 52.16 89 THR A O 1
ATOM 701 N N . GLY A 1 90 ? -6.256 32.289 16.764 1.00 49.22 90 GLY A N 1
ATOM 702 C CA . GLY A 1 90 ? -7.681 32.603 16.717 1.00 49.22 90 GLY A CA 1
ATOM 703 C C . GLY A 1 90 ? -8.549 31.510 17.331 1.00 49.22 90 GLY A C 1
ATOM 704 O O . GLY A 1 90 ? -8.543 30.381 16.847 1.00 49.22 90 GLY A O 1
ATOM 705 N N . GLU A 1 91 ? -9.292 31.931 18.359 1.00 52.81 91 GLU A N 1
ATOM 706 C CA . GLU A 1 91 ? -10.385 31.277 19.097 1.00 52.81 91 GLU A CA 1
ATOM 707 C C . GLU A 1 91 ? -10.067 30.049 19.965 1.00 52.81 91 GLU A C 1
ATOM 709 O O . GLU A 1 91 ? -9.425 29.080 19.566 1.00 52.81 91 GLU A O 1
ATOM 714 N N . VAL A 1 92 ? -10.577 30.103 21.201 1.00 53.28 92 VAL A N 1
ATOM 715 C CA . VAL A 1 92 ? -10.632 28.975 22.133 1.00 53.28 92 VAL A CA 1
ATOM 716 C C . VAL A 1 92 ? -11.672 27.992 21.597 1.00 53.28 92 VAL A C 1
ATOM 718 O O . VAL A 1 92 ? -12.866 28.179 21.805 1.00 53.28 92 VAL A O 1
ATOM 721 N N . ARG A 1 93 ? -11.219 26.971 20.867 1.00 62.50 93 ARG A N 1
ATOM 722 C CA . ARG A 1 93 ? -12.077 25.897 20.343 1.00 62.50 93 ARG A CA 1
ATOM 723 C C . ARG A 1 93 ? -12.293 24.808 21.382 1.00 62.50 93 ARG A C 1
ATOM 725 O O . ARG A 1 93 ? -11.417 24.553 22.215 1.00 62.50 93 ARG A O 1
ATOM 732 N N . MET A 1 94 ? -13.446 24.145 21.328 1.00 67.75 94 MET A N 1
ATOM 733 C CA . MET A 1 94 ? -13.710 23.007 22.208 1.00 67.75 94 MET A CA 1
ATOM 734 C C . MET A 1 94 ? -12.799 21.831 21.828 1.00 67.75 94 MET A C 1
ATOM 736 O O . MET A 1 94 ? -12.543 21.575 20.653 1.00 67.75 94 MET A O 1
ATOM 740 N N . SER A 1 95 ? -12.328 21.061 22.813 1.00 70.00 95 SER A N 1
ATOM 741 C CA . SER A 1 95 ? -11.427 19.919 22.575 1.00 70.00 95 SER A CA 1
ATOM 742 C C . SER A 1 95 ? -12.010 18.885 21.602 1.00 70.00 95 SER A C 1
ATOM 744 O O . SER A 1 95 ? -11.277 18.322 20.794 1.00 70.00 95 SER A O 1
ATOM 746 N N . ALA A 1 96 ? -13.330 18.676 21.629 1.00 73.12 96 ALA A N 1
ATOM 747 C CA . ALA A 1 96 ? -14.045 17.796 20.702 1.00 73.12 96 ALA A CA 1
ATOM 748 C C . ALA A 1 96 ? -13.980 18.268 19.237 1.00 73.12 96 ALA A C 1
ATOM 750 O O . ALA A 1 96 ? -13.876 17.441 18.332 1.00 73.12 96 ALA A O 1
ATOM 751 N N . GLU A 1 97 ? -14.006 19.579 18.997 1.00 77.38 97 GLU A N 1
ATOM 752 C CA . GLU A 1 97 ? -13.896 20.156 17.652 1.00 77.38 97 GLU A CA 1
ATOM 753 C C . GLU A 1 97 ? -12.489 19.932 17.093 1.00 77.38 97 GLU A C 1
ATOM 755 O O . GLU A 1 97 ? -12.341 19.464 15.967 1.00 77.38 97 GLU A O 1
ATOM 760 N N . ILE A 1 98 ? -11.462 20.148 17.924 1.00 74.50 98 ILE A N 1
ATOM 761 C CA . ILE A 1 98 ? -10.057 19.918 17.558 1.00 74.50 98 ILE A CA 1
ATOM 762 C C . ILE A 1 98 ? -9.822 18.446 17.181 1.00 74.50 98 ILE A C 1
ATOM 764 O O . ILE A 1 98 ? -9.168 18.166 16.176 1.00 74.50 98 ILE A O 1
ATOM 768 N N . TRP A 1 99 ? -10.387 17.496 17.938 1.00 77.62 99 TRP A N 1
ATOM 769 C CA . TRP A 1 99 ? -10.320 16.070 17.591 1.00 77.62 99 TRP A CA 1
ATOM 770 C C . TRP A 1 99 ? -10.914 15.780 16.214 1.00 77.62 99 TRP A C 1
ATOM 772 O O . TRP A 1 99 ? -10.279 15.107 15.400 1.00 77.62 99 TRP A O 1
ATOM 782 N N . ASN A 1 100 ? -12.123 16.284 15.959 1.00 81.38 100 ASN A N 1
ATOM 783 C CA . ASN A 1 100 ? -12.825 16.042 14.704 1.00 81.38 100 ASN A CA 1
ATOM 784 C C . ASN A 1 100 ? -12.084 16.678 13.517 1.00 81.38 100 ASN A C 1
ATOM 786 O O . ASN A 1 100 ? -12.002 16.065 12.457 1.00 81.38 100 ASN A O 1
ATOM 790 N N . GLU A 1 101 ? -11.497 17.865 13.687 1.00 79.38 101 GLU A N 1
ATOM 791 C CA . GLU A 1 101 ? -10.690 18.514 12.647 1.00 79.38 101 GLU A CA 1
ATOM 792 C C . GLU A 1 101 ? -9.430 17.716 12.301 1.00 79.38 101 GLU A C 1
ATOM 794 O O . GLU A 1 101 ? -9.133 17.524 11.121 1.00 79.38 101 GLU A O 1
ATOM 799 N N . ILE A 1 102 ? -8.701 17.217 13.305 1.00 77.56 102 ILE A N 1
ATOM 800 C CA . ILE A 1 102 ? -7.516 16.377 13.078 1.00 77.56 102 ILE A CA 1
ATOM 801 C C . ILE A 1 102 ? -7.920 15.069 12.385 1.00 77.56 102 ILE A C 1
ATOM 803 O O . ILE A 1 102 ? -7.250 14.640 11.445 1.00 77.56 102 ILE A O 1
ATOM 807 N N . GLU A 1 103 ? -9.021 14.442 12.805 1.00 81.94 103 GLU A N 1
ATOM 808 C CA . GLU A 1 103 ? -9.519 13.218 12.172 1.00 81.94 103 GLU A CA 1
ATOM 809 C C . GLU A 1 103 ? -9.912 13.452 10.707 1.00 81.94 103 GLU A C 1
ATOM 811 O O . GLU A 1 103 ? -9.489 12.689 9.835 1.00 81.94 103 GLU A O 1
ATOM 816 N N . GLN A 1 104 ? -10.641 14.536 10.424 1.00 83.06 104 GLN A N 1
ATOM 817 C CA . GLN A 1 104 ? -11.001 14.937 9.062 1.00 83.06 104 GLN A CA 1
ATOM 818 C C . GLN A 1 104 ? -9.772 15.264 8.212 1.00 83.06 104 GLN A C 1
ATOM 820 O O . GLN A 1 104 ? -9.740 14.932 7.028 1.00 83.06 104 GLN A O 1
ATOM 825 N N . LEU A 1 105 ? -8.756 15.913 8.787 1.00 81.38 105 LEU A N 1
ATOM 826 C CA . LEU A 1 105 ? -7.507 16.202 8.090 1.00 81.38 105 LEU A CA 1
ATOM 827 C C . LEU A 1 105 ? -6.797 14.903 7.699 1.00 81.38 105 LEU A C 1
ATOM 829 O O . LEU A 1 105 ? -6.472 14.710 6.531 1.00 81.38 105 LEU A O 1
ATOM 833 N N . LEU A 1 106 ? -6.598 13.991 8.652 1.00 81.69 106 LEU A N 1
ATOM 834 C CA . LEU A 1 106 ? -5.942 12.710 8.391 1.00 81.69 106 LEU A CA 1
ATOM 835 C C . LEU A 1 106 ? -6.726 11.846 7.396 1.00 81.69 106 LEU A C 1
ATOM 837 O O . LEU A 1 106 ? -6.120 11.159 6.576 1.00 81.69 106 LEU A O 1
ATOM 841 N N . GLU A 1 107 ? -8.058 11.886 7.442 1.00 83.69 107 GLU A N 1
ATOM 842 C CA . GLU A 1 107 ? -8.913 11.216 6.463 1.00 83.69 107 GLU A CA 1
ATOM 843 C C . GLU A 1 107 ? -8.740 11.795 5.057 1.00 83.69 107 GLU A C 1
ATOM 845 O O . GLU A 1 107 ? -8.527 11.036 4.114 1.00 83.69 107 GLU A O 1
ATOM 850 N N . LYS A 1 108 ? -8.744 13.125 4.910 1.00 83.25 108 LYS A N 1
ATOM 851 C CA . LYS A 1 108 ? -8.486 13.783 3.620 1.00 83.25 108 LYS A CA 1
ATOM 852 C C . LYS A 1 108 ? -7.111 13.425 3.062 1.00 83.25 108 LYS A C 1
ATOM 854 O O . LYS A 1 108 ? -7.005 13.143 1.872 1.00 83.25 108 LYS A O 1
ATOM 859 N N . ILE A 1 109 ? -6.075 13.410 3.905 1.00 80.81 109 ILE A N 1
ATOM 860 C CA . ILE A 1 109 ? -4.726 13.020 3.477 1.00 80.81 109 ILE A CA 1
ATOM 861 C C . ILE A 1 109 ? -4.711 11.549 3.035 1.00 80.81 109 ILE A C 1
ATOM 863 O O . ILE A 1 109 ? -4.160 11.226 1.987 1.00 80.81 109 ILE A O 1
ATOM 867 N N . SER A 1 110 ? -5.337 10.652 3.801 1.00 82.94 110 SER A N 1
ATOM 868 C CA . SER A 1 110 ? -5.421 9.232 3.444 1.00 82.94 110 SER A CA 1
ATOM 869 C C . SER A 1 110 ? -6.127 9.023 2.097 1.00 82.94 110 SER A C 1
ATOM 871 O O . SER A 1 110 ? -5.616 8.291 1.252 1.00 82.94 110 SER A O 1
ATOM 873 N N . LEU A 1 111 ? -7.239 9.728 1.856 1.00 84.69 111 LEU A N 1
ATOM 874 C CA . LEU A 1 111 ? -7.957 9.682 0.579 1.00 84.69 111 LEU A CA 1
ATOM 875 C C . LEU A 1 111 ? -7.110 10.211 -0.586 1.00 84.69 111 LEU A C 1
ATOM 877 O O . LEU A 1 111 ? -7.144 9.639 -1.673 1.00 84.69 111 LEU A O 1
ATOM 881 N N . TRP A 1 112 ? -6.306 11.251 -0.354 1.00 84.81 112 TRP A N 1
ATOM 882 C CA . TRP A 1 112 ? -5.384 11.786 -1.357 1.00 84.81 112 TRP A CA 1
ATOM 883 C C . TRP A 1 112 ? -4.345 10.743 -1.799 1.00 84.81 112 TRP A C 1
ATOM 885 O O . TRP A 1 112 ? -4.132 10.570 -2.994 1.00 84.81 112 TRP A O 1
ATOM 895 N N . PHE A 1 113 ? -3.765 9.984 -0.860 1.00 83.88 113 PHE A N 1
ATOM 896 C CA . PHE A 1 113 ? -2.822 8.896 -1.170 1.00 83.88 113 PHE A CA 1
ATOM 897 C C . PHE A 1 113 ? -3.461 7.720 -1.926 1.00 83.88 113 PHE A C 1
ATOM 899 O O . PHE A 1 113 ? -2.758 6.976 -2.611 1.00 83.88 113 PHE A O 1
ATOM 906 N N . THR A 1 114 ? -4.776 7.532 -1.794 1.00 84.06 114 THR A N 1
ATOM 907 C CA . THR A 1 114 ? -5.513 6.476 -2.506 1.00 84.06 114 THR A CA 1
ATOM 908 C C . THR A 1 114 ? -5.982 6.882 -3.901 1.00 84.06 114 THR A C 1
ATOM 910 O O . THR A 1 114 ? -6.385 6.005 -4.662 1.00 84.06 114 THR A O 1
ATOM 913 N N . ASP A 1 115 ? -5.979 8.178 -4.228 1.00 85.44 115 ASP A N 1
ATOM 914 C CA . ASP A 1 115 ? -6.529 8.701 -5.478 1.00 85.44 115 ASP A CA 1
ATOM 915 C C . ASP A 1 115 ? -5.455 8.734 -6.585 1.00 85.44 115 ASP A C 1
ATOM 917 O O . ASP A 1 115 ? -4.539 9.562 -6.525 1.00 85.44 115 ASP A O 1
ATOM 921 N N . PRO A 1 116 ? -5.571 7.902 -7.640 1.00 83.56 116 PRO A N 1
ATOM 922 C CA . PRO A 1 116 ? -4.583 7.845 -8.717 1.00 83.56 116 PRO A CA 1
ATOM 923 C C . PRO A 1 116 ? -4.531 9.104 -9.596 1.00 83.56 116 PRO A C 1
ATOM 925 O O . PRO A 1 116 ? -3.604 9.262 -10.395 1.00 83.56 116 PRO A O 1
ATOM 928 N N . SER A 1 117 ? -5.519 10.001 -9.486 1.00 83.50 117 SER A N 1
ATOM 929 C CA . SER A 1 117 ? -5.487 11.318 -10.135 1.00 83.50 117 SER A CA 1
ATOM 930 C C . SER A 1 117 ? -4.642 12.337 -9.365 1.00 83.50 117 SER A C 1
ATOM 932 O O . SER A 1 117 ? -4.237 13.353 -9.927 1.00 83.50 117 SER A O 1
ATOM 934 N N . LYS A 1 118 ? -4.386 12.074 -8.078 1.00 84.88 118 LYS A N 1
ATOM 935 C CA . LYS A 1 118 ? -3.591 12.927 -7.189 1.00 84.88 118 LYS A CA 1
ATOM 936 C C . LYS A 1 118 ? -2.188 12.382 -6.980 1.00 84.88 118 LYS A C 1
ATOM 938 O O . LYS A 1 118 ? -1.235 13.155 -6.983 1.00 84.88 118 LYS A O 1
ATOM 943 N N . LEU A 1 119 ? -2.071 11.066 -6.839 1.00 86.75 119 LEU A N 1
ATOM 944 C CA . LEU A 1 119 ? -0.808 10.372 -6.671 1.00 86.75 119 LEU A CA 1
ATOM 945 C C . LEU A 1 119 ? -0.758 9.141 -7.572 1.00 86.75 119 LEU A C 1
ATOM 947 O O . LEU A 1 119 ? -1.457 8.157 -7.343 1.00 86.75 119 LEU A O 1
ATOM 951 N N . ALA A 1 120 ? 0.131 9.176 -8.558 1.00 89.25 120 ALA A N 1
ATOM 952 C CA . ALA A 1 120 ? 0.425 8.029 -9.401 1.00 89.25 120 ALA A CA 1
ATOM 953 C C . ALA A 1 120 ? 1.793 7.454 -9.033 1.00 89.25 120 ALA A C 1
ATOM 955 O O . ALA A 1 120 ? 2.820 8.111 -9.204 1.00 89.25 120 ALA A O 1
ATOM 956 N N . CYS A 1 121 ? 1.809 6.220 -8.535 1.00 90.69 121 CYS A N 1
ATOM 957 C CA . CYS A 1 121 ? 3.043 5.508 -8.223 1.00 90.69 121 CYS A CA 1
ATOM 958 C C . CYS A 1 121 ? 3.318 4.434 -9.271 1.00 90.69 121 CYS A C 1
ATOM 960 O O . CYS A 1 121 ? 2.417 3.690 -9.674 1.00 90.69 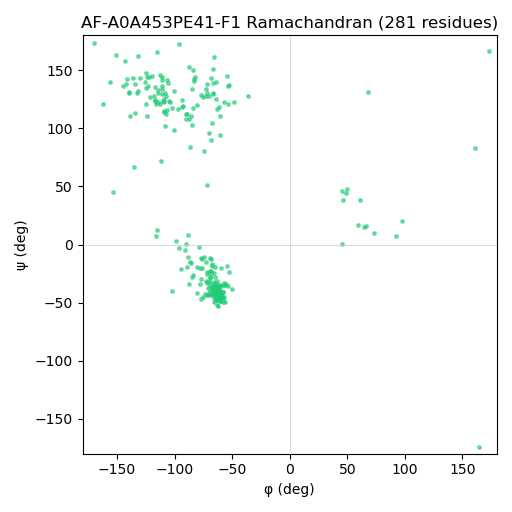121 CYS A O 1
ATOM 962 N N . PHE A 1 122 ? 4.582 4.315 -9.661 1.00 92.00 122 PHE A N 1
ATOM 963 C CA . PHE A 1 122 ? 5.036 3.323 -10.625 1.00 92.00 122 PHE A CA 1
ATOM 964 C C . PHE A 1 122 ? 6.175 2.505 -10.035 1.00 92.00 122 PHE A C 1
ATOM 966 O O . PHE A 1 122 ? 7.050 3.037 -9.356 1.00 92.00 122 PHE A O 1
ATOM 973 N N . LEU A 1 123 ? 6.157 1.202 -10.298 1.00 93.25 123 LEU A N 1
ATOM 974 C CA . LEU A 1 123 ? 7.285 0.333 -9.983 1.00 93.25 123 LEU A CA 1
ATOM 975 C C . LEU A 1 123 ? 8.307 0.432 -11.101 1.00 93.25 123 LEU A C 1
ATOM 977 O O . LEU A 1 123 ? 7.942 0.484 -12.271 1.00 93.25 123 LEU A O 1
ATOM 981 N N . VAL A 1 124 ? 9.579 0.408 -10.742 1.00 91.75 124 VAL A N 1
ATOM 982 C CA . VAL A 1 124 ? 10.685 0.451 -11.691 1.00 91.75 124 VAL A CA 1
ATOM 983 C C . VAL A 1 124 ? 11.667 -0.647 -11.306 1.00 91.75 124 VAL A C 1
ATOM 985 O O . VAL A 1 124 ? 12.006 -0.783 -10.131 1.00 91.75 124 VAL A O 1
ATOM 988 N N . MET A 1 125 ? 12.077 -1.473 -12.268 1.00 92.19 125 MET A N 1
ATOM 989 C CA . MET A 1 125 ? 12.906 -2.653 -11.999 1.00 92.19 125 MET A CA 1
ATOM 990 C C . MET A 1 125 ? 13.816 -3.021 -13.177 1.00 92.19 125 MET A C 1
ATOM 992 O O . MET A 1 125 ? 13.572 -2.618 -14.315 1.00 92.19 125 MET A O 1
ATOM 996 N N . ASP A 1 126 ? 14.838 -3.837 -12.909 1.00 90.75 126 ASP A N 1
ATOM 997 C CA . ASP A 1 126 ? 15.591 -4.553 -13.945 1.00 90.75 126 ASP A CA 1
ATOM 998 C C . ASP A 1 126 ? 14.906 -5.913 -14.196 1.00 90.75 126 ASP A C 1
ATOM 1000 O O . ASP A 1 126 ? 14.918 -6.774 -13.309 1.00 90.75 126 ASP A O 1
ATOM 1004 N N . PRO A 1 127 ? 14.299 -6.141 -15.376 1.00 88.44 127 PRO A N 1
ATOM 1005 C CA . PRO A 1 127 ? 13.604 -7.386 -15.682 1.00 88.44 127 PRO A CA 1
ATOM 1006 C C . PRO A 1 127 ? 14.544 -8.598 -15.801 1.00 88.44 127 PRO A C 1
ATOM 1008 O O . PRO A 1 127 ? 14.070 -9.729 -15.685 1.00 88.44 127 PRO A O 1
ATOM 1011 N N . ARG A 1 128 ? 15.855 -8.394 -16.004 1.00 85.81 128 ARG A N 1
ATOM 1012 C CA . ARG A 1 128 ? 16.858 -9.474 -16.093 1.00 85.81 128 ARG A CA 1
ATOM 1013 C C . ARG A 1 128 ? 17.218 -10.022 -14.712 1.00 85.81 128 ARG A C 1
ATOM 1015 O O . ARG A 1 128 ? 17.557 -11.195 -14.562 1.00 85.81 128 ARG A O 1
ATOM 1022 N N . GLY A 1 129 ? 17.132 -9.177 -13.685 1.00 88.00 129 GLY A N 1
ATOM 1023 C CA . GLY A 1 129 ? 17.448 -9.534 -12.308 1.00 88.00 129 GLY A CA 1
ATOM 1024 C C . GLY A 1 129 ? 16.259 -10.165 -11.590 1.00 88.00 129 GLY A C 1
ATOM 1025 O O . GLY A 1 129 ? 15.314 -9.473 -11.212 1.00 88.00 129 GLY A O 1
ATOM 1026 N N . SER A 1 130 ? 16.331 -11.463 -11.283 1.00 90.06 130 SER A N 1
ATOM 1027 C CA . SER A 1 130 ? 15.276 -12.161 -10.525 1.00 90.06 130 SER A CA 1
ATOM 1028 C C . SER A 1 130 ? 14.997 -11.520 -9.155 1.00 90.06 130 SER A C 1
ATOM 1030 O O . SER A 1 130 ? 13.842 -11.446 -8.729 1.00 90.06 130 SER A O 1
ATOM 1032 N N . ILE A 1 131 ? 16.033 -10.995 -8.492 1.00 93.06 131 ILE A N 1
ATOM 1033 C CA . ILE A 1 131 ? 15.934 -10.276 -7.213 1.00 93.06 131 ILE A CA 1
ATOM 1034 C C . ILE A 1 131 ? 15.237 -8.922 -7.394 1.00 93.06 131 ILE A C 1
ATOM 1036 O O . ILE A 1 131 ? 14.420 -8.548 -6.554 1.00 93.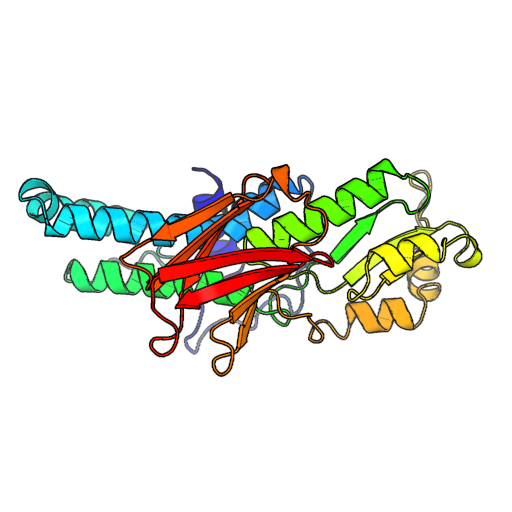06 131 ILE A O 1
ATOM 1040 N N . SER A 1 132 ? 15.509 -8.207 -8.492 1.00 93.19 132 SER A N 1
ATOM 1041 C CA . SER A 1 132 ? 14.870 -6.918 -8.792 1.00 93.19 132 SER A CA 1
ATOM 1042 C C . SER A 1 132 ? 13.374 -7.106 -9.049 1.00 93.19 132 SER A C 1
ATOM 1044 O O . SER A 1 132 ? 12.548 -6.443 -8.423 1.00 93.19 132 SER A O 1
ATOM 1046 N N . VAL A 1 133 ? 13.014 -8.108 -9.858 1.00 93.25 133 VAL A N 1
ATOM 1047 C CA . VAL A 1 133 ? 11.616 -8.484 -10.120 1.00 93.25 133 VAL A CA 1
ATOM 1048 C C . VAL A 1 133 ? 10.898 -8.912 -8.836 1.00 93.25 133 VAL A C 1
ATOM 1050 O O . VAL A 1 133 ? 9.779 -8.470 -8.573 1.00 93.25 133 VAL A O 1
ATOM 1053 N N . SER A 1 134 ? 11.537 -9.743 -8.008 1.00 93.69 134 SER A N 1
ATOM 1054 C CA . SER A 1 134 ? 10.955 -10.198 -6.735 1.00 93.69 134 SER A CA 1
ATOM 1055 C C . SER A 1 134 ? 10.770 -9.042 -5.749 1.00 93.69 134 SER A C 1
ATOM 1057 O O . SER A 1 134 ? 9.724 -8.936 -5.111 1.00 93.69 134 SER A O 1
ATOM 1059 N N . SER A 1 135 ? 11.739 -8.125 -5.681 1.00 94.31 135 SER A N 1
ATOM 1060 C CA . SER A 1 135 ? 11.650 -6.909 -4.866 1.00 94.31 135 SER A CA 1
ATOM 1061 C C . SER A 1 135 ? 10.514 -6.000 -5.330 1.00 94.31 135 SER A C 1
ATOM 1063 O O . SER A 1 135 ? 9.732 -5.532 -4.509 1.00 94.31 135 SER A O 1
ATOM 1065 N N . ALA A 1 136 ? 10.357 -5.794 -6.640 1.00 94.50 136 ALA A N 1
ATOM 1066 C CA . ALA A 1 136 ? 9.269 -4.988 -7.188 1.00 94.50 136 ALA A CA 1
ATOM 1067 C C . ALA A 1 136 ? 7.887 -5.589 -6.879 1.00 94.50 136 ALA A C 1
ATOM 1069 O O . ALA A 1 136 ? 6.978 -4.860 -6.479 1.00 94.50 136 ALA A O 1
ATOM 1070 N N . LEU A 1 137 ? 7.732 -6.916 -6.978 1.00 94.31 137 LEU A N 1
ATOM 1071 C CA . LEU A 1 137 ? 6.511 -7.606 -6.544 1.00 94.31 137 LEU A CA 1
ATOM 1072 C C . LEU A 1 137 ? 6.253 -7.412 -5.047 1.00 94.31 137 LEU A C 1
ATOM 1074 O O . LEU A 1 137 ? 5.121 -7.139 -4.649 1.00 94.31 137 LEU A O 1
ATOM 1078 N N . ARG A 1 138 ? 7.297 -7.512 -4.219 1.00 94.56 138 ARG A N 1
ATOM 1079 C CA . ARG A 1 138 ? 7.184 -7.304 -2.773 1.00 94.56 138 ARG A CA 1
ATOM 1080 C C . ARG A 1 138 ? 6.755 -5.876 -2.443 1.00 94.56 138 ARG A C 1
ATOM 1082 O O . ARG A 1 138 ? 5.863 -5.682 -1.618 1.00 94.56 138 ARG A O 1
ATOM 1089 N N . TYR A 1 139 ? 7.340 -4.884 -3.110 1.00 94.25 139 TYR A N 1
ATOM 1090 C CA . TYR A 1 139 ? 6.969 -3.482 -2.939 1.00 94.25 139 TYR A CA 1
ATOM 1091 C C . TYR A 1 139 ? 5.556 -3.190 -3.427 1.00 94.25 139 TYR A C 1
ATOM 1093 O O . TYR A 1 139 ? 4.860 -2.413 -2.783 1.00 94.25 139 TYR A O 1
ATOM 1101 N N . TRP A 1 140 ? 5.083 -3.857 -4.480 1.00 93.94 140 TRP A N 1
ATOM 1102 C CA . TRP A 1 140 ? 3.687 -3.748 -4.896 1.00 93.94 140 TRP A CA 1
ATOM 1103 C C . TRP A 1 140 ? 2.725 -4.110 -3.759 1.00 93.94 140 TRP A C 1
ATOM 1105 O O . TRP A 1 140 ? 1.820 -3.336 -3.433 1.00 93.94 140 TRP A O 1
ATOM 1115 N N . GLY A 1 141 ? 2.964 -5.255 -3.113 1.00 93.69 141 GLY A N 1
ATOM 1116 C CA . GLY A 1 141 ? 2.200 -5.698 -1.952 1.00 93.69 141 GLY A CA 1
ATOM 1117 C C . GLY A 1 141 ? 2.288 -4.720 -0.785 1.00 93.69 141 GLY A C 1
ATOM 1118 O O . GLY A 1 141 ? 1.261 -4.342 -0.217 1.00 93.69 141 GLY A O 1
ATOM 1119 N N . CYS A 1 142 ? 3.499 -4.270 -0.445 1.00 93.75 142 CYS A N 1
ATOM 1120 C CA . CYS A 1 142 ? 3.710 -3.300 0.629 1.00 93.75 142 CYS A CA 1
ATOM 1121 C C . CYS A 1 142 ? 2.975 -1.981 0.384 1.00 93.75 142 CYS A C 1
ATOM 1123 O O . CYS A 1 142 ? 2.355 -1.467 1.310 1.00 93.75 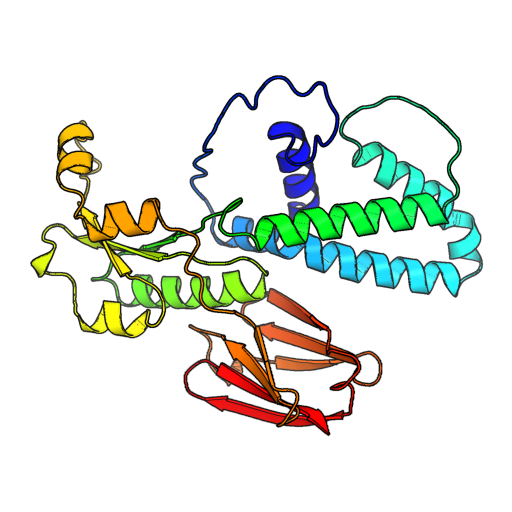142 CYS A O 1
ATOM 1125 N N . THR A 1 143 ? 3.006 -1.445 -0.838 1.00 92.25 143 THR A N 1
ATOM 1126 C CA . THR A 1 143 ? 2.326 -0.188 -1.183 1.00 92.25 143 THR A CA 1
ATOM 1127 C C . THR A 1 143 ? 0.818 -0.320 -1.011 1.00 92.25 143 THR A C 1
ATOM 1129 O O . THR A 1 143 ? 0.187 0.541 -0.397 1.00 92.25 143 THR A O 1
ATOM 1132 N N . ILE A 1 144 ? 0.244 -1.444 -1.459 1.00 91.75 144 ILE A N 1
ATOM 1133 C CA . ILE A 1 144 ? -1.177 -1.741 -1.249 1.00 91.75 144 ILE A CA 1
ATOM 1134 C C . ILE A 1 144 ? -1.504 -1.837 0.249 1.00 91.75 144 ILE A C 1
ATOM 1136 O O . ILE A 1 144 ? -2.537 -1.327 0.694 1.00 91.75 144 ILE A O 1
ATOM 1140 N N . GLN A 1 145 ? -0.648 -2.475 1.050 1.00 91.62 145 GLN A N 1
ATOM 1141 C CA . GLN A 1 145 ? -0.847 -2.568 2.501 1.00 91.62 145 GLN A CA 1
ATOM 1142 C C . GLN A 1 145 ? -0.672 -1.223 3.214 1.00 91.62 145 GLN A C 1
ATOM 1144 O O . GLN A 1 145 ? -1.388 -0.951 4.174 1.00 91.62 145 GLN A O 1
ATOM 1149 N N . ALA A 1 146 ? 0.201 -0.346 2.721 1.00 90.00 146 ALA A N 1
ATOM 1150 C CA . ALA A 1 146 ? 0.337 1.022 3.216 1.00 90.00 146 ALA A CA 1
ATOM 1151 C C . ALA A 1 146 ? -0.876 1.910 2.866 1.00 90.00 146 ALA A C 1
ATOM 1153 O O . ALA A 1 146 ? -1.018 2.996 3.420 1.00 90.00 146 ALA A O 1
ATOM 1154 N N . GLY A 1 147 ? -1.772 1.443 1.989 1.00 86.75 147 GLY A N 1
ATOM 1155 C CA . GLY A 1 147 ? -2.981 2.161 1.586 1.00 86.75 147 GLY A CA 1
ATOM 1156 C C . GLY A 1 147 ? -2.809 3.028 0.339 1.00 86.75 147 GLY A C 1
ATOM 1157 O O . GLY A 1 147 ? -3.739 3.739 -0.016 1.00 86.75 147 GLY A O 1
ATOM 1158 N N . ALA A 1 148 ? -1.669 2.950 -0.345 1.00 88.56 148 ALA A N 1
ATOM 1159 C CA . ALA A 1 148 ? -1.451 3.608 -1.629 1.00 88.56 148 ALA A CA 1
ATOM 1160 C C . ALA A 1 148 ? -1.714 2.645 -2.801 1.00 88.56 148 ALA A C 1
ATOM 1162 O O . ALA A 1 148 ? -1.944 1.443 -2.625 1.00 88.56 148 ALA A O 1
ATOM 1163 N N . GLN A 1 149 ? -1.700 3.182 -4.018 1.00 88.75 149 GLN A N 1
ATOM 1164 C CA . GLN A 1 149 ? -1.963 2.439 -5.246 1.00 88.75 149 GLN A CA 1
ATOM 1165 C C . GLN A 1 149 ? -0.763 2.487 -6.193 1.00 88.75 149 GLN A C 1
ATOM 1167 O O . GLN A 1 149 ? -0.068 3.493 -6.277 1.00 88.75 149 GLN A O 1
ATOM 1172 N N . ILE A 1 150 ? -0.531 1.389 -6.916 1.00 91.56 150 ILE A N 1
ATOM 1173 C CA . ILE A 1 150 ? 0.441 1.331 -8.012 1.00 91.56 150 ILE A CA 1
ATOM 1174 C C . ILE A 1 150 ? -0.341 1.354 -9.326 1.00 91.56 150 ILE A C 1
ATOM 1176 O O . ILE A 1 150 ? -1.186 0.488 -9.554 1.00 91.56 150 ILE A O 1
ATOM 1180 N N . CYS A 1 151 ? -0.048 2.331 -10.182 1.00 90.88 151 CYS A N 1
ATOM 1181 C CA . CYS A 1 151 ? -0.706 2.520 -11.476 1.00 90.88 151 CYS A CA 1
ATOM 1182 C C . CYS A 1 151 ? -0.077 1.662 -12.579 1.00 90.88 151 CYS A C 1
ATOM 1184 O O . CYS A 1 151 ? -0.747 1.282 -13.536 1.00 90.88 151 CYS A O 1
ATOM 1186 N N . GLY A 1 152 ? 1.210 1.343 -12.451 1.00 91.69 152 GLY A N 1
ATOM 1187 C CA . GLY A 1 152 ? 1.928 0.573 -13.454 1.00 91.69 152 GLY A CA 1
ATOM 1188 C C . GLY A 1 152 ? 3.305 0.126 -13.001 1.00 91.69 152 GLY A C 1
ATOM 1189 O O . GLY A 1 152 ? 3.795 0.523 -11.942 1.00 91.69 152 GLY A O 1
ATOM 1190 N N . ALA A 1 153 ? 3.930 -0.697 -13.828 1.00 92.50 153 ALA A N 1
ATOM 1191 C CA . ALA A 1 153 ? 5.292 -1.152 -13.635 1.00 92.50 153 ALA A CA 1
ATOM 1192 C C . ALA A 1 153 ? 6.120 -0.957 -14.908 1.00 92.50 153 ALA A C 1
ATOM 1194 O O . ALA A 1 153 ? 5.636 -1.145 -16.026 1.00 92.50 153 ALA A O 1
ATOM 1195 N N . PHE A 1 154 ? 7.384 -0.608 -14.717 1.00 91.62 154 PHE A N 1
ATOM 1196 C CA . PHE A 1 154 ? 8.350 -0.375 -15.768 1.00 91.62 154 PHE A CA 1
ATOM 1197 C C . PHE A 1 154 ? 9.572 -1.270 -15.596 1.00 91.62 154 PHE A C 1
ATOM 1199 O O . PHE A 1 154 ? 10.090 -1.425 -14.489 1.00 91.62 154 PHE A O 1
ATOM 1206 N N . GLY A 1 155 ? 10.034 -1.843 -16.703 1.00 90.25 155 GLY A N 1
ATOM 1207 C CA . GLY A 1 155 ? 11.297 -2.571 -16.777 1.00 90.25 155 GLY A CA 1
ATOM 1208 C C . GLY A 1 155 ? 12.281 -1.851 -17.689 1.00 90.25 155 GLY A C 1
ATOM 1209 O O . GLY A 1 155 ? 11.916 -1.519 -18.817 1.00 90.25 155 GLY A O 1
ATOM 1210 N N . TYR A 1 156 ? 13.512 -1.621 -17.239 1.00 86.31 156 TYR A N 1
ATOM 1211 C CA . TYR A 1 156 ? 14.557 -1.110 -18.130 1.00 86.31 156 TYR A CA 1
ATOM 1212 C C . TYR A 1 156 ? 15.011 -2.198 -19.102 1.00 86.31 156 TYR A C 1
ATOM 1214 O O . TYR A 1 156 ? 15.268 -3.326 -18.688 1.00 86.31 156 TYR A O 1
ATOM 1222 N N . ALA A 1 157 ? 15.125 -1.860 -20.383 1.00 75.88 157 ALA A N 1
ATOM 1223 C CA . ALA A 1 157 ? 15.659 -2.762 -21.394 1.00 75.88 157 ALA A CA 1
ATOM 1224 C C . ALA A 1 157 ? 16.518 -1.988 -22.402 1.00 75.88 157 ALA A C 1
ATOM 1226 O O . ALA A 1 157 ? 16.160 -0.881 -22.812 1.00 75.88 157 ALA A O 1
ATOM 1227 N N . GLU A 1 158 ? 17.654 -2.571 -22.786 1.00 71.12 158 GLU A N 1
ATOM 1228 C CA . GLU A 1 158 ? 18.490 -2.058 -23.880 1.00 71.12 158 GLU A CA 1
ATOM 1229 C C . GLU A 1 158 ? 17.802 -2.308 -25.227 1.00 71.12 158 GLU A C 1
ATOM 1231 O O . GLU A 1 158 ? 17.681 -1.389 -26.036 1.00 71.12 158 GLU A O 1
ATOM 1236 N N . ASP A 1 159 ? 17.242 -3.508 -25.407 1.00 69.19 159 ASP A N 1
ATOM 1237 C CA . ASP A 1 159 ? 16.322 -3.834 -26.494 1.00 69.19 159 ASP A CA 1
ATOM 1238 C C . ASP A 1 159 ? 14.934 -4.208 -25.926 1.00 69.19 159 ASP A C 1
ATOM 1240 O O . ASP A 1 159 ? 14.823 -5.138 -25.121 1.00 69.19 159 ASP A O 1
ATOM 1244 N N . PRO A 1 160 ? 13.842 -3.529 -26.334 1.00 66.12 160 PRO A N 1
ATOM 1245 C CA . PRO A 1 160 ? 12.478 -3.910 -25.972 1.00 66.12 160 PRO A CA 1
ATOM 1246 C C . PRO A 1 160 ? 12.119 -5.375 -26.269 1.00 66.12 160 PRO A C 1
ATOM 1248 O O . PRO A 1 160 ? 11.197 -5.897 -25.641 1.00 66.12 160 PRO A O 1
ATOM 1251 N N . SER A 1 161 ? 12.812 -6.027 -27.211 1.00 65.19 161 SER A N 1
ATOM 1252 C CA . SER A 1 161 ? 12.606 -7.436 -27.567 1.00 65.19 161 SER A CA 1
ATOM 1253 C C . SER A 1 161 ? 13.109 -8.422 -26.499 1.00 65.19 161 SER A C 1
ATOM 1255 O O . SER A 1 161 ? 12.572 -9.521 -26.375 1.00 65.19 161 SER A O 1
ATOM 1257 N N . GLU A 1 162 ? 14.061 -8.005 -25.657 1.00 64.69 162 GLU A N 1
ATOM 1258 C CA . GLU A 1 162 ? 14.600 -8.796 -24.539 1.00 64.69 162 GLU A CA 1
ATOM 1259 C C . GLU A 1 162 ? 13.678 -8.802 -23.309 1.00 64.69 162 GLU A C 1
ATOM 1261 O O . GLU A 1 162 ? 13.957 -9.443 -22.285 1.00 64.69 162 GLU A O 1
ATOM 1266 N N . MET A 1 163 ? 12.555 -8.085 -23.382 1.00 67.44 163 MET A N 1
ATOM 1267 C CA . MET A 1 163 ? 11.571 -8.050 -22.316 1.00 67.44 163 MET A CA 1
ATOM 1268 C C . MET A 1 163 ? 10.904 -9.424 -22.182 1.00 67.44 163 MET A C 1
ATOM 1270 O O . MET A 1 163 ? 10.052 -9.819 -22.975 1.00 67.44 163 MET A O 1
ATOM 1274 N N . HIS A 1 164 ? 11.293 -10.161 -21.143 1.00 66.50 164 HIS A N 1
ATOM 1275 C CA . HIS A 1 164 ? 10.814 -11.516 -20.906 1.00 66.50 164 HIS A CA 1
ATOM 1276 C C . HIS A 1 164 ? 9.300 -11.505 -20.649 1.00 66.50 164 HIS A C 1
ATOM 1278 O O . HIS A 1 164 ? 8.839 -10.968 -19.640 1.00 66.50 164 HIS A O 1
ATOM 1284 N N . GLN A 1 165 ? 8.524 -12.152 -21.523 1.00 73.69 165 GLN A N 1
ATOM 1285 C CA . GLN A 1 165 ? 7.063 -12.259 -21.402 1.00 73.69 165 GLN A CA 1
ATOM 1286 C C . GLN A 1 165 ? 6.628 -12.814 -20.030 1.00 73.69 165 GLN A C 1
ATOM 1288 O O . GLN A 1 165 ? 5.681 -12.313 -19.424 1.00 73.69 165 GLN A O 1
ATOM 1293 N N . GLY A 1 166 ? 7.408 -13.743 -19.467 1.00 82.44 166 GLY A N 1
ATOM 1294 C CA . GLY A 1 166 ? 7.178 -14.285 -18.124 1.00 82.44 166 GLY A CA 1
ATOM 1295 C C . GLY A 1 166 ? 7.331 -13.271 -16.978 1.00 82.44 166 GLY A C 1
ATOM 1296 O O . GLY A 1 166 ? 6.822 -13.511 -15.886 1.00 82.44 166 GLY A O 1
ATOM 1297 N N . VAL A 1 167 ? 8.005 -12.131 -17.182 1.00 86.94 167 VAL A N 1
ATOM 1298 C CA . VAL A 1 167 ? 8.037 -11.036 -16.194 1.00 86.94 167 VAL A CA 1
ATOM 1299 C C . VAL A 1 167 ? 6.729 -10.256 -16.242 1.00 86.94 167 VAL A C 1
ATOM 1301 O O . VAL A 1 167 ? 6.123 -10.047 -15.196 1.00 86.94 167 VAL A O 1
ATOM 1304 N N . ALA A 1 168 ? 6.242 -9.898 -17.432 1.00 86.75 168 ALA A N 1
ATOM 1305 C CA . ALA A 1 168 ? 4.970 -9.189 -17.583 1.00 86.75 168 ALA A CA 1
ATOM 1306 C C . ALA A 1 168 ? 3.796 -9.984 -16.978 1.00 86.75 168 ALA A C 1
ATOM 1308 O O . ALA A 1 168 ? 2.967 -9.426 -16.260 1.00 86.75 168 ALA A O 1
ATOM 1309 N N . GLU A 1 169 ? 3.778 -11.307 -17.171 1.00 90.56 169 GLU A N 1
ATOM 1310 C CA . GLU A 1 169 ? 2.777 -12.210 -16.584 1.00 90.56 169 GLU A CA 1
ATOM 1311 C C . GLU A 1 169 ? 2.785 -12.201 -15.049 1.00 90.56 169 GLU A C 1
ATOM 1313 O O . GLU A 1 169 ? 1.732 -12.272 -14.408 1.00 90.56 169 GLU A O 1
ATOM 1318 N N . LYS A 1 170 ? 3.960 -12.044 -14.423 1.00 91.00 170 LYS A N 1
ATOM 1319 C CA . LYS A 1 170 ? 4.057 -11.924 -12.962 1.00 91.00 170 LYS A CA 1
ATOM 1320 C C . LYS A 1 170 ? 3.385 -10.660 -12.444 1.00 91.00 170 LYS A C 1
ATOM 1322 O O . LYS A 1 170 ? 2.901 -10.689 -11.317 1.00 91.00 170 LYS A O 1
ATOM 1327 N N . PHE A 1 171 ? 3.304 -9.595 -13.233 1.00 91.19 171 PHE A N 1
ATOM 1328 C CA . PHE A 1 171 ? 2.684 -8.343 -12.808 1.00 91.19 171 PHE A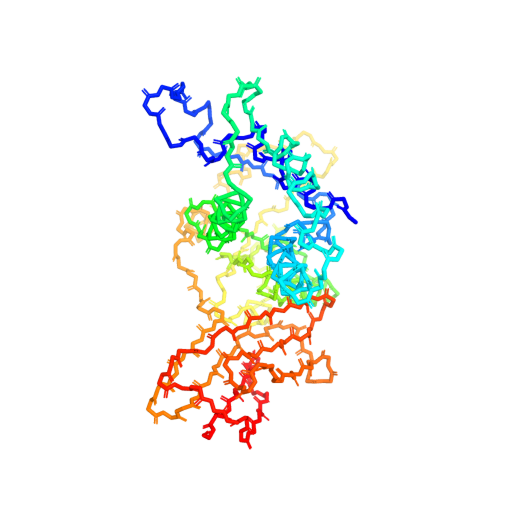 CA 1
ATOM 1329 C C . PHE A 1 171 ? 1.196 -8.250 -13.124 1.00 91.19 171 PHE A C 1
ATOM 1331 O O . PHE A 1 171 ? 0.565 -7.323 -12.639 1.00 91.19 171 PHE A O 1
ATOM 1338 N N . LEU A 1 172 ? 0.583 -9.216 -13.815 1.00 90.06 172 LEU A N 1
ATOM 1339 C CA . LEU A 1 172 ? -0.870 -9.205 -14.013 1.00 90.06 172 LEU A CA 1
ATOM 1340 C C . LEU A 1 172 ? -1.622 -9.093 -12.666 1.00 90.06 172 LEU A C 1
ATOM 1342 O O . LEU A 1 172 ? -1.250 -9.771 -11.698 1.00 90.06 172 LEU A O 1
ATOM 1346 N N . PRO A 1 173 ? -2.669 -8.245 -12.571 1.00 89.75 173 PRO A N 1
ATOM 1347 C CA . PRO A 1 173 ? -3.309 -7.454 -13.638 1.00 89.75 173 PRO A CA 1
ATOM 1348 C C . PRO A 1 173 ? -2.703 -6.052 -13.885 1.00 89.75 173 PRO A C 1
ATOM 1350 O O . PRO A 1 173 ? -3.289 -5.254 -14.616 1.00 89.75 173 PRO A O 1
ATOM 1353 N N . LEU A 1 174 ? -1.570 -5.714 -13.268 1.00 89.94 174 LEU A N 1
ATOM 1354 C CA . LEU A 1 174 ? -0.891 -4.431 -13.448 1.00 89.94 174 LEU A CA 1
ATOM 1355 C C . LEU A 1 174 ? -0.345 -4.290 -14.872 1.00 89.94 174 LEU A C 1
ATOM 1357 O O . LEU A 1 174 ? 0.228 -5.224 -15.433 1.00 89.94 174 LEU A O 1
ATOM 1361 N N . SER A 1 175 ? -0.484 -3.093 -15.442 1.00 89.56 175 SER A N 1
ATOM 1362 C CA . SER A 1 175 ? 0.114 -2.779 -16.740 1.00 89.56 175 SER A CA 1
ATOM 1363 C C . SER A 1 175 ? 1.633 -2.690 -16.613 1.00 89.56 175 SER A C 1
ATOM 1365 O O . SER A 1 175 ? 2.147 -1.951 -15.771 1.00 89.56 175 SER A O 1
ATOM 1367 N N . PHE A 1 176 ? 2.338 -3.430 -17.466 1.00 89.50 176 PHE A N 1
ATOM 1368 C CA . PHE A 1 176 ? 3.795 -3.466 -17.521 1.00 89.50 176 PHE A CA 1
ATOM 1369 C C . PHE A 1 176 ? 4.287 -2.948 -18.874 1.00 89.50 176 PHE A C 1
ATOM 1371 O O . PHE A 1 176 ? 3.734 -3.319 -19.911 1.00 89.50 176 PHE A O 1
ATOM 1378 N N . SER A 1 177 ? 5.309 -2.093 -18.874 1.00 89.56 177 SER A N 1
ATOM 1379 C CA . SER A 1 177 ? 5.913 -1.574 -20.107 1.00 89.56 177 SER A CA 1
ATOM 1380 C C . SER A 1 177 ? 7.426 -1.405 -19.984 1.00 89.56 177 SER A C 1
ATOM 1382 O O . SER A 1 177 ? 7.957 -1.257 -18.885 1.00 89.56 177 SER A O 1
ATOM 1384 N N . SER A 1 178 ? 8.130 -1.393 -21.113 1.00 87.75 178 SER A N 1
ATOM 1385 C CA . SER A 1 178 ? 9.570 -1.149 -21.147 1.00 87.75 178 SER A CA 1
ATOM 1386 C C . SER A 1 178 ? 9.918 0.341 -21.100 1.00 87.75 178 SER A C 1
ATOM 1388 O O . SER A 1 178 ? 9.229 1.193 -21.678 1.00 87.75 178 SER A O 1
ATOM 1390 N N . LEU A 1 179 ? 11.022 0.642 -20.420 1.00 87.12 179 LEU A N 1
ATOM 1391 C CA . LEU A 1 179 ? 11.729 1.915 -20.483 1.00 87.12 179 LEU A CA 1
ATOM 1392 C C . LEU A 1 179 ? 13.076 1.714 -21.188 1.00 87.12 179 LEU A C 1
ATOM 1394 O O . LEU A 1 179 ? 13.727 0.691 -20.962 1.00 87.12 179 LEU A O 1
ATOM 1398 N N . PRO A 1 180 ? 13.506 2.673 -22.025 1.00 82.50 180 PRO A N 1
ATOM 1399 C CA . PRO A 1 180 ? 14.810 2.615 -22.661 1.00 82.50 180 PRO A CA 1
ATOM 1400 C C . PRO A 1 180 ? 15.905 2.695 -21.600 1.00 82.50 180 PRO A C 1
ATOM 1402 O O . PRO A 1 180 ? 15.808 3.473 -20.647 1.00 82.50 180 PRO A O 1
ATOM 1405 N N . PHE A 1 181 ? 16.956 1.902 -21.779 1.00 78.56 181 PHE A N 1
ATOM 1406 C CA . PHE A 1 181 ? 18.156 2.023 -20.967 1.00 78.56 181 PHE A CA 1
ATOM 1407 C C . PHE A 1 181 ? 18.869 3.354 -21.253 1.00 78.56 181 PHE A C 1
ATOM 1409 O O . PHE A 1 181 ? 19.114 3.708 -22.409 1.00 78.56 181 PHE A O 1
ATOM 1416 N N . LEU A 1 182 ? 19.197 4.092 -20.191 1.00 75.44 182 LEU A N 1
ATOM 1417 C CA . LEU A 1 182 ? 19.957 5.335 -20.259 1.00 75.44 182 LEU A CA 1
ATOM 1418 C C . LEU A 1 182 ? 21.352 5.099 -19.668 1.00 75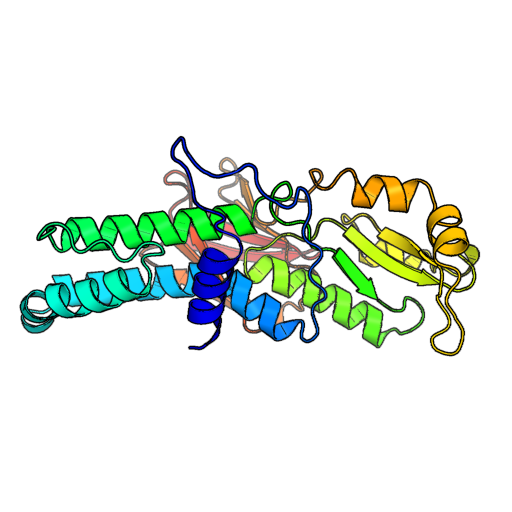.44 182 LEU A C 1
ATOM 1420 O O . LEU A 1 182 ? 21.448 4.826 -18.471 1.00 75.44 182 LEU A O 1
ATOM 1424 N N . PRO A 1 183 ? 22.430 5.193 -20.466 1.00 69.12 183 PRO A N 1
ATOM 1425 C CA . PRO A 1 183 ? 23.781 5.030 -19.951 1.00 69.12 183 PRO A CA 1
ATOM 1426 C C . PRO A 1 183 ? 24.141 6.181 -19.004 1.00 69.12 183 PRO A C 1
ATOM 1428 O O . PRO A 1 183 ? 23.993 7.352 -19.350 1.00 69.12 183 PRO A O 1
ATOM 1431 N N . THR A 1 184 ? 24.652 5.831 -17.825 1.00 66.19 184 THR A N 1
ATOM 1432 C CA . THR A 1 184 ? 25.009 6.762 -16.741 1.00 66.19 184 THR A CA 1
ATOM 1433 C C . THR A 1 184 ? 26.210 7.655 -17.082 1.00 66.19 184 THR A C 1
ATOM 1435 O O . THR A 1 184 ? 26.344 8.746 -16.535 1.00 66.19 184 THR A O 1
ATOM 1438 N N . ASP A 1 185 ? 27.063 7.221 -18.016 1.00 64.19 185 ASP A N 1
ATOM 1439 C CA . ASP A 1 185 ? 28.416 7.771 -18.203 1.00 64.19 185 ASP A CA 1
ATOM 1440 C C . ASP A 1 185 ? 28.543 8.802 -19.343 1.00 64.19 185 ASP A C 1
ATOM 1442 O O . ASP A 1 185 ? 29.635 9.289 -19.634 1.00 64.19 185 ASP A O 1
ATOM 1446 N N . SER A 1 186 ? 27.443 9.159 -20.012 1.00 60.69 186 SER A N 1
ATOM 1447 C CA . SER A 1 186 ? 27.436 10.142 -21.108 1.00 60.69 186 SER A CA 1
ATOM 1448 C C . SER A 1 186 ? 26.329 11.174 -20.912 1.00 60.69 186 SER A C 1
ATOM 1450 O O . SER A 1 186 ? 25.400 10.943 -20.140 1.00 60.69 186 SER A O 1
ATOM 1452 N N . SER A 1 187 ? 26.403 12.322 -21.600 1.00 68.44 187 SER A N 1
ATOM 1453 C CA . SER A 1 187 ? 25.289 13.274 -21.649 1.00 68.44 187 SER A CA 1
ATOM 1454 C C . SER A 1 187 ? 24.077 12.570 -22.264 1.00 68.44 187 SER A C 1
ATOM 1456 O O . SER A 1 187 ? 23.969 12.476 -23.489 1.00 68.44 187 SER A O 1
ATOM 1458 N N . ALA A 1 188 ? 23.212 12.013 -21.418 1.00 69.44 188 ALA A N 1
ATOM 1459 C CA . ALA A 1 188 ? 22.058 11.249 -21.853 1.00 69.44 188 ALA A CA 1
ATOM 1460 C C . ALA A 1 188 ? 21.237 12.098 -22.834 1.00 69.44 188 ALA A C 1
ATOM 1462 O O . ALA A 1 188 ? 20.804 13.206 -22.511 1.00 69.44 188 ALA A O 1
ATOM 1463 N N . ASP A 1 189 ? 21.052 11.592 -24.054 1.00 79.50 189 ASP A N 1
ATOM 1464 C CA . ASP A 1 189 ? 20.210 12.225 -25.068 1.00 79.50 189 ASP A CA 1
ATOM 1465 C C . ASP A 1 189 ? 18.739 12.005 -24.682 1.00 79.50 189 ASP A C 1
ATOM 1467 O O . ASP A 1 189 ? 18.058 11.094 -25.165 1.00 79.50 189 ASP A O 1
ATOM 1471 N N . TRP A 1 190 ? 18.258 12.831 -23.747 1.00 81.38 190 TRP A N 1
ATOM 1472 C CA . TRP A 1 190 ? 16.890 12.790 -23.231 1.00 81.38 190 TRP A CA 1
ATOM 1473 C C . TRP A 1 190 ? 15.850 12.941 -24.342 1.00 81.38 190 TRP A C 1
ATOM 1475 O O . TRP A 1 190 ? 14.788 12.327 -24.272 1.00 81.38 190 TRP A O 1
ATOM 1485 N N . GLY A 1 191 ? 16.157 13.705 -25.396 1.00 82.69 191 GLY A N 1
ATOM 1486 C CA . GLY A 1 191 ? 15.270 13.869 -26.547 1.00 82.69 191 GLY A CA 1
ATOM 1487 C C . GLY A 1 191 ? 15.061 12.550 -27.287 1.00 82.69 191 GLY A C 1
ATOM 1488 O O . GLY A 1 191 ? 13.923 12.147 -27.543 1.00 82.69 191 GLY A O 1
ATOM 1489 N N . ARG A 1 192 ? 16.148 11.826 -27.571 1.00 81.50 192 ARG A N 1
ATOM 1490 C CA . ARG A 1 192 ? 16.079 10.488 -28.174 1.00 81.50 192 ARG A CA 1
ATOM 1491 C C . ARG A 1 192 ? 15.364 9.486 -27.273 1.00 81.50 192 ARG A C 1
ATOM 1493 O O . ARG A 1 192 ? 14.536 8.729 -27.774 1.00 81.50 192 ARG A O 1
ATOM 1500 N N . ALA A 1 193 ? 15.634 9.506 -25.971 1.00 80.50 193 ALA A N 1
ATOM 1501 C CA . ALA A 1 193 ? 15.000 8.601 -25.015 1.00 80.50 193 ALA A CA 1
ATOM 1502 C C . ALA A 1 193 ? 13.487 8.837 -24.882 1.00 80.50 193 ALA A C 1
ATOM 1504 O O . ALA A 1 193 ? 12.705 7.891 -24.873 1.00 80.50 193 ALA A O 1
ATOM 1505 N N . LEU A 1 194 ? 13.045 10.098 -24.851 1.00 82.44 194 LEU A N 1
ATOM 1506 C CA . LEU A 1 194 ? 11.619 10.444 -24.832 1.00 82.44 194 LEU A CA 1
ATOM 1507 C C . LEU A 1 194 ? 10.915 10.049 -26.140 1.00 82.44 194 LEU A C 1
ATOM 1509 O O . LEU A 1 194 ? 9.763 9.599 -26.130 1.00 82.44 194 LEU A O 1
ATOM 1513 N N . ASN A 1 195 ? 11.610 10.180 -27.272 1.00 84.38 195 ASN A N 1
ATOM 1514 C CA . ASN A 1 195 ? 11.089 9.778 -28.575 1.00 84.38 195 ASN A CA 1
ATOM 1515 C C . ASN A 1 195 ? 11.012 8.253 -28.735 1.00 84.38 195 ASN A C 1
ATOM 1517 O O . ASN A 1 195 ? 10.063 7.776 -29.360 1.00 84.38 195 ASN A O 1
ATOM 1521 N N . SER A 1 196 ? 11.936 7.496 -28.134 1.00 83.25 196 SER A N 1
ATOM 1522 C CA . SER A 1 196 ? 11.949 6.028 -28.179 1.00 83.25 196 SER A CA 1
ATOM 1523 C C . SER A 1 196 ? 10.923 5.367 -27.253 1.00 83.25 196 SER A C 1
ATOM 1525 O O . SER A 1 196 ? 10.652 4.175 -27.401 1.00 83.25 196 SER A O 1
ATOM 1527 N N . LEU A 1 197 ? 10.299 6.122 -26.339 1.00 85.19 197 LEU A N 1
ATOM 1528 C CA . LEU A 1 197 ? 9.210 5.612 -25.506 1.00 85.19 197 LEU A CA 1
ATOM 1529 C C . LEU A 1 197 ? 8.061 5.075 -26.370 1.00 85.19 197 LEU A C 1
ATOM 1531 O O . LEU A 1 197 ? 7.446 5.804 -27.162 1.00 85.19 197 LEU A O 1
ATOM 1535 N N . ASN A 1 198 ? 7.735 3.801 -26.152 1.00 83.38 198 ASN A N 1
ATOM 1536 C CA . ASN A 1 198 ? 6.656 3.117 -26.848 1.00 83.38 198 ASN A CA 1
ATOM 1537 C C . ASN A 1 198 ? 5.274 3.725 -26.486 1.00 83.38 198 ASN A C 1
ATOM 1539 O O . ASN A 1 198 ? 5.111 4.436 -25.485 1.00 83.38 198 ASN A O 1
ATOM 1543 N N . GLN A 1 199 ? 4.255 3.463 -27.314 1.00 84.81 199 GLN A N 1
ATOM 1544 C CA . GLN A 1 199 ? 2.906 4.007 -27.093 1.00 84.81 199 GLN A CA 1
ATOM 1545 C C . GLN A 1 199 ? 2.265 3.501 -25.793 1.00 84.81 199 GLN A C 1
ATOM 1547 O O . GLN A 1 199 ? 1.531 4.256 -25.156 1.00 84.81 199 GLN A O 1
ATOM 1552 N N . ASN A 1 200 ? 2.579 2.277 -25.362 1.00 83.81 200 ASN A N 1
ATOM 1553 C CA . ASN A 1 200 ? 2.057 1.697 -24.124 1.00 83.81 200 ASN A CA 1
ATOM 1554 C C . ASN A 1 200 ? 2.607 2.422 -22.888 1.00 83.81 200 ASN A C 1
ATOM 1556 O O . ASN A 1 200 ? 1.839 2.758 -21.996 1.00 83.81 200 ASN A O 1
ATOM 1560 N N . THR A 1 201 ? 3.899 2.755 -22.864 1.00 86.44 201 THR A N 1
ATOM 1561 C CA . THR A 1 201 ? 4.564 3.542 -21.819 1.00 86.44 201 THR A CA 1
ATOM 1562 C C . THR A 1 201 ? 3.968 4.941 -21.757 1.00 86.44 201 THR A C 1
ATOM 1564 O O . THR A 1 201 ? 3.582 5.401 -20.685 1.00 86.44 201 THR A O 1
ATOM 1567 N N . LYS A 1 202 ? 3.808 5.604 -22.911 1.00 87.62 202 LYS A N 1
ATOM 1568 C CA . LYS A 1 202 ? 3.143 6.918 -22.987 1.00 87.62 202 LYS A CA 1
ATOM 1569 C C . LYS A 1 202 ? 1.693 6.844 -22.501 1.00 87.62 202 LYS A C 1
ATOM 1571 O O . LYS A 1 202 ? 1.230 7.751 -21.815 1.00 87.62 202 LYS A O 1
ATOM 1576 N N . GLY A 1 203 ? 0.982 5.771 -22.840 1.00 86.75 203 GLY A N 1
ATOM 1577 C CA . GLY A 1 203 ? -0.380 5.509 -22.383 1.00 86.75 203 GLY A CA 1
ATOM 1578 C C . GLY A 1 203 ? -0.462 5.280 -20.875 1.00 86.75 203 GLY A C 1
ATOM 1579 O O . GLY A 1 203 ? -1.334 5.851 -20.231 1.00 86.75 203 GLY A O 1
ATOM 1580 N N . LEU A 1 204 ? 0.471 4.514 -20.310 1.00 86.38 204 LEU A N 1
ATOM 1581 C CA . LEU A 1 204 ? 0.540 4.195 -18.885 1.00 86.38 204 LEU A CA 1
ATOM 1582 C C . LEU A 1 204 ? 0.843 5.432 -18.029 1.00 86.38 204 LEU A C 1
ATOM 1584 O O . LEU A 1 204 ? 0.227 5.619 -16.985 1.00 86.38 204 LEU A O 1
ATOM 1588 N N . LEU A 1 205 ? 1.725 6.315 -18.507 1.00 85.94 205 LEU A N 1
ATOM 1589 C CA . LEU A 1 205 ? 2.011 7.597 -17.854 1.00 85.94 205 LEU A CA 1
ATOM 1590 C C . LEU A 1 205 ? 0.835 8.584 -17.935 1.00 85.94 205 LEU A C 1
ATOM 1592 O O . LEU A 1 205 ? 0.680 9.423 -17.055 1.00 85.94 205 LEU A O 1
ATOM 1596 N N . ARG A 1 206 ? 0.005 8.502 -18.984 1.00 84.31 206 ARG A N 1
ATOM 1597 C CA . ARG A 1 206 ? -1.156 9.390 -19.180 1.00 84.31 206 ARG A CA 1
ATOM 1598 C C . ARG A 1 206 ? -2.428 8.899 -18.496 1.00 84.31 206 ARG A C 1
ATOM 1600 O O . ARG A 1 206 ? -3.248 9.714 -18.092 1.00 84.31 206 ARG A O 1
ATOM 1607 N N . ASN A 1 207 ? -2.636 7.587 -18.430 1.00 78.75 207 ASN A N 1
ATOM 1608 C CA . ASN A 1 207 ? -3.882 6.980 -17.974 1.00 78.75 207 ASN A CA 1
ATOM 1609 C C . ASN A 1 207 ? -3.684 6.262 -16.638 1.00 78.75 207 ASN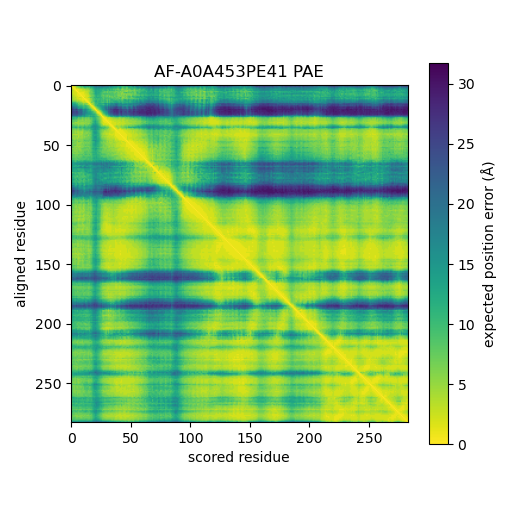 A C 1
ATOM 1611 O O . ASN A 1 207 ? -3.694 5.034 -16.560 1.00 78.75 207 ASN A O 1
ATOM 1615 N N . THR A 1 208 ? -3.515 7.052 -15.581 1.00 74.25 208 THR A N 1
ATOM 1616 C CA . THR A 1 208 ? -3.302 6.553 -14.216 1.00 74.25 208 THR A CA 1
ATOM 1617 C C . THR A 1 208 ? -4.590 6.050 -13.562 1.00 74.25 208 THR A C 1
ATOM 1619 O O . THR A 1 208 ? -4.535 5.349 -12.558 1.00 74.25 208 THR A O 1
ATOM 1622 N N . SER A 1 209 ? -5.758 6.342 -14.146 1.00 63.91 209 SER A N 1
ATOM 1623 C CA . SER A 1 209 ? -7.077 6.063 -13.561 1.00 63.91 209 SER A CA 1
ATOM 1624 C C . SER A 1 209 ? -7.481 4.584 -13.559 1.00 63.91 209 SER A C 1
ATOM 1626 O O . SER A 1 209 ? -8.427 4.211 -12.867 1.00 63.91 209 SER A O 1
ATOM 1628 N N . LYS A 1 210 ? -6.804 3.722 -14.329 1.00 66.25 210 LYS A N 1
ATOM 1629 C CA . LYS A 1 210 ? -7.089 2.280 -14.360 1.00 66.25 210 LYS A CA 1
ATOM 1630 C C . LYS A 1 210 ? -6.322 1.564 -13.253 1.00 66.25 210 LYS A C 1
ATOM 1632 O O . LYS A 1 210 ? -5.261 0.999 -13.503 1.00 66.25 210 LYS A O 1
ATOM 1637 N N . VAL A 1 211 ? -6.875 1.562 -12.043 1.00 72.19 211 VAL A N 1
ATOM 1638 C CA . VAL A 1 211 ? -6.281 0.838 -10.914 1.00 72.19 211 VAL A CA 1
ATOM 1639 C C . VAL A 1 211 ? -7.127 -0.362 -10.512 1.00 72.19 211 VAL A C 1
ATOM 1641 O O . VAL A 1 211 ? -8.352 -0.293 -10.426 1.00 72.19 211 VAL A O 1
ATOM 1644 N N . TYR A 1 212 ? -6.450 -1.480 -10.258 1.00 76.50 212 TYR A N 1
ATOM 1645 C CA . TYR A 1 212 ? -7.073 -2.686 -9.733 1.00 76.50 212 TYR A CA 1
ATOM 1646 C C . TYR A 1 212 ? -7.466 -2.492 -8.255 1.00 76.50 212 TYR A C 1
ATOM 1648 O O . TYR A 1 212 ? -6.628 -2.055 -7.458 1.00 76.50 212 TYR A O 1
ATOM 1656 N N . PRO A 1 213 ? -8.711 -2.810 -7.851 1.00 81.62 213 PRO A N 1
ATOM 1657 C CA . PRO A 1 213 ? -9.163 -2.571 -6.487 1.00 81.62 213 PRO A CA 1
ATOM 1658 C C . PRO A 1 213 ? -8.361 -3.412 -5.489 1.00 81.62 213 PRO A C 1
ATOM 1660 O O . PRO A 1 213 ? -8.297 -4.634 -5.587 1.00 81.62 213 PRO A O 1
ATOM 1663 N N . SER A 1 214 ? -7.772 -2.752 -4.487 1.00 87.88 214 SER A N 1
ATOM 1664 C CA . SER A 1 214 ? -7.023 -3.450 -3.429 1.00 87.88 214 SER A CA 1
ATOM 1665 C C . SER A 1 214 ? -7.910 -4.277 -2.498 1.00 87.88 214 SER A C 1
ATOM 1667 O O . SER A 1 214 ? -7.446 -5.253 -1.913 1.00 87.88 214 SER A O 1
ATOM 1669 N N . VAL A 1 215 ? -9.173 -3.873 -2.341 1.00 91.56 215 VAL A N 1
ATOM 1670 C CA . VAL A 1 215 ? -10.160 -4.526 -1.481 1.00 91.56 215 VAL A CA 1
ATOM 1671 C C . VAL A 1 215 ? -11.499 -4.526 -2.202 1.00 91.56 215 VAL A C 1
ATOM 1673 O O . VAL A 1 215 ? -11.943 -3.479 -2.676 1.00 91.56 215 VAL A O 1
ATOM 1676 N N . SER A 1 216 ? -12.151 -5.681 -2.259 1.00 92.50 216 SER A N 1
ATOM 1677 C CA . SER A 1 216 ? -13.518 -5.822 -2.749 1.00 92.50 216 SER A CA 1
ATOM 1678 C C . SER A 1 216 ? -14.399 -6.490 -1.697 1.00 92.50 216 SER A C 1
ATOM 1680 O O . SER A 1 216 ? -13.965 -7.363 -0.940 1.00 92.50 216 SER A O 1
ATOM 1682 N N . PHE A 1 217 ? -15.650 -6.040 -1.639 1.00 93.75 217 PHE A N 1
ATOM 1683 C CA . PHE A 1 217 ? -16.653 -6.528 -0.703 1.00 93.75 217 PHE A CA 1
ATOM 1684 C C . PHE A 1 217 ? -17.760 -7.220 -1.488 1.00 93.75 217 PHE A C 1
ATOM 1686 O O . PHE A 1 217 ? -18.390 -6.603 -2.344 1.00 93.75 217 PHE A O 1
ATOM 1693 N N . ASP A 1 218 ? -18.011 -8.484 -1.171 1.00 93.31 218 ASP A N 1
ATOM 1694 C CA . ASP A 1 218 ? -19.148 -9.238 -1.682 1.00 93.31 218 ASP A CA 1
ATOM 1695 C C . ASP A 1 218 ? -20.151 -9.445 -0.546 1.00 93.31 218 ASP A C 1
ATOM 1697 O O . ASP A 1 218 ? -19.971 -10.290 0.337 1.00 93.31 218 ASP A O 1
ATOM 1701 N N . SER A 1 219 ? -21.220 -8.647 -0.561 1.00 89.81 219 SER A N 1
ATOM 1702 C CA . SER A 1 219 ? -22.283 -8.728 0.441 1.00 89.81 219 SER A CA 1
ATOM 1703 C C . SER A 1 219 ? -23.157 -9.976 0.298 1.00 89.81 219 SER A C 1
ATOM 1705 O O . SER A 1 219 ? -23.711 -10.418 1.301 1.00 89.81 219 SER A O 1
ATOM 1707 N N . ALA A 1 220 ? -23.264 -10.568 -0.896 1.00 89.44 220 ALA A N 1
ATOM 1708 C CA . ALA A 1 220 ? -24.074 -11.767 -1.116 1.00 89.44 220 ALA A CA 1
ATOM 1709 C C . ALA A 1 220 ? -23.401 -13.003 -0.506 1.00 89.44 220 ALA A C 1
ATOM 1711 O O . ALA A 1 220 ? -24.051 -13.796 0.171 1.00 89.44 220 ALA A O 1
ATOM 1712 N N . GLN A 1 221 ? -22.084 -13.126 -0.688 1.00 89.75 221 GLN A N 1
ATOM 1713 C CA . GLN A 1 221 ? -21.283 -14.219 -0.124 1.00 89.75 221 GLN A CA 1
ATOM 1714 C C . GLN A 1 221 ? -20.720 -13.909 1.271 1.00 89.75 221 GLN A C 1
ATOM 1716 O O . GLN A 1 221 ? -19.987 -14.724 1.833 1.00 89.75 221 GLN A O 1
ATOM 1721 N N . LYS A 1 222 ? -21.014 -12.720 1.822 1.00 91.88 222 LYS A N 1
ATOM 1722 C CA . LYS A 1 222 ? -20.391 -12.184 3.045 1.00 91.88 222 LYS A CA 1
ATOM 1723 C C . LYS A 1 222 ? -18.865 -12.361 3.036 1.00 91.88 222 LYS A C 1
ATOM 1725 O O . LYS A 1 222 ? -18.268 -12.810 4.018 1.00 91.88 222 LYS A O 1
ATOM 1730 N N . SER A 1 223 ? -18.223 -12.037 1.915 1.00 93.56 223 SER A N 1
ATOM 1731 C CA . SER A 1 223 ? -16.784 -12.233 1.740 1.00 93.56 223 SER A CA 1
ATOM 1732 C C . SER A 1 223 ? -16.058 -10.934 1.415 1.00 93.56 223 SER A C 1
ATOM 1734 O O . SER A 1 223 ? -16.583 -10.046 0.745 1.00 93.56 223 SER A O 1
ATOM 1736 N N . VAL A 1 224 ? -14.840 -10.811 1.929 1.00 95.06 224 VAL A N 1
ATOM 1737 C CA . VAL A 1 224 ? -13.937 -9.692 1.667 1.00 95.06 224 VAL A CA 1
ATOM 1738 C C . VAL A 1 224 ? -12.715 -10.247 0.970 1.00 95.06 224 VAL A C 1
ATOM 1740 O O . VAL A 1 224 ? -12.063 -11.146 1.499 1.00 95.06 224 VAL A O 1
ATOM 1743 N N . THR A 1 225 ? -12.398 -9.713 -0.203 1.00 95.38 225 THR A N 1
ATOM 1744 C CA . THR A 1 225 ? -11.212 -10.117 -0.956 1.00 95.38 225 THR A CA 1
ATOM 1745 C C . THR A 1 225 ? -10.196 -8.993 -0.918 1.00 95.38 225 THR A C 1
ATOM 1747 O O . THR A 1 225 ? -10.492 -7.866 -1.313 1.00 95.38 225 THR A O 1
ATOM 1750 N N . LEU A 1 226 ? -8.997 -9.294 -0.425 1.00 94.56 226 LEU A N 1
ATOM 1751 C CA . LEU A 1 226 ? -7.875 -8.369 -0.405 1.00 94.56 226 LEU A CA 1
ATOM 1752 C C . LEU A 1 226 ? -6.816 -8.838 -1.389 1.00 94.56 226 LEU A C 1
ATOM 1754 O O . LEU A 1 226 ? -6.297 -9.947 -1.265 1.00 94.56 226 LEU A O 1
ATOM 1758 N N . PHE A 1 227 ? -6.459 -7.973 -2.327 1.00 94.31 227 PHE A N 1
ATOM 1759 C CA . PHE A 1 227 ? -5.383 -8.245 -3.262 1.00 94.31 227 PHE A CA 1
ATOM 1760 C C . PHE A 1 227 ? -4.031 -7.972 -2.593 1.00 94.31 227 PHE A C 1
ATOM 1762 O O . PHE A 1 227 ? -3.760 -6.865 -2.125 1.00 94.31 227 PHE A O 1
ATOM 1769 N N . MET A 1 228 ? -3.193 -9.003 -2.505 1.00 93.81 228 MET A N 1
ATOM 1770 C CA . MET A 1 228 ? -1.941 -9.018 -1.746 1.00 93.81 228 MET A CA 1
ATOM 1771 C C . MET A 1 228 ? -0.814 -9.655 -2.581 1.00 93.81 228 MET A C 1
ATOM 1773 O O . MET A 1 228 ? -0.335 -10.745 -2.257 1.00 93.81 228 MET A O 1
ATOM 1777 N N . PRO A 1 229 ? -0.395 -9.007 -3.685 1.00 93.44 229 PRO A N 1
ATOM 1778 C CA . PRO A 1 229 ? 0.683 -9.509 -4.529 1.00 93.44 229 PRO A CA 1
ATOM 1779 C C . PRO A 1 229 ? 2.026 -9.476 -3.792 1.00 93.44 229 PRO A C 1
ATOM 1781 O O . PRO A 1 229 ? 2.250 -8.636 -2.928 1.00 93.44 229 PRO A O 1
ATOM 1784 N N . GLY A 1 230 ? 2.927 -10.389 -4.159 1.00 92.56 230 GLY A N 1
ATOM 1785 C CA . GLY A 1 230 ? 4.298 -10.405 -3.639 1.00 92.56 230 GLY A CA 1
ATOM 1786 C C . GLY A 1 230 ? 4.451 -10.866 -2.189 1.00 92.56 230 GLY A C 1
ATOM 1787 O O . GLY A 1 230 ? 5.541 -10.722 -1.649 1.00 92.56 230 GLY A O 1
ATOM 1788 N N . PHE A 1 231 ? 3.398 -11.407 -1.573 1.00 94.75 231 PHE A N 1
ATOM 1789 C CA . PHE A 1 231 ? 3.445 -11.991 -0.234 1.00 94.75 231 PHE A CA 1
ATOM 1790 C C . PHE A 1 231 ? 3.260 -13.500 -0.266 1.00 94.75 231 PHE A C 1
ATOM 1792 O O . PHE A 1 231 ? 2.418 -14.018 -1.007 1.00 94.75 231 PHE A O 1
ATOM 1799 N N . ASP A 1 232 ? 3.975 -14.174 0.627 1.00 92.50 232 ASP A N 1
ATOM 1800 C CA . ASP A 1 232 ? 3.717 -15.572 0.935 1.00 92.50 232 ASP A CA 1
ATOM 1801 C C . ASP A 1 232 ? 2.663 -15.710 2.035 1.00 92.50 232 ASP A C 1
ATOM 1803 O O . ASP A 1 232 ? 2.514 -14.867 2.922 1.00 92.50 232 ASP A O 1
ATOM 1807 N N . LYS A 1 233 ? 1.940 -16.835 2.026 1.00 92.31 233 LYS A N 1
ATOM 1808 C CA . LYS A 1 233 ? 0.880 -17.116 3.009 1.00 92.31 233 LYS A CA 1
ATOM 1809 C C . LYS A 1 233 ? 1.379 -17.038 4.460 1.00 92.31 233 LYS A C 1
ATOM 1811 O O . LYS A 1 233 ? 0.612 -16.660 5.339 1.00 92.31 233 LYS A O 1
ATOM 1816 N N . SER A 1 234 ? 2.629 -17.422 4.716 1.00 92.94 234 SER A N 1
ATOM 1817 C CA . SER A 1 234 ? 3.246 -17.406 6.050 1.00 92.94 234 SER A CA 1
ATOM 1818 C C . SER A 1 234 ? 3.499 -15.995 6.587 1.00 92.94 234 SER A C 1
ATOM 1820 O O . SER A 1 234 ? 3.587 -15.822 7.801 1.00 92.94 234 SER A O 1
ATOM 1822 N N . GLU A 1 235 ? 3.603 -14.993 5.714 1.00 92.81 235 GLU A N 1
ATOM 1823 C CA . GLU A 1 235 ? 3.869 -13.604 6.099 1.00 92.81 235 GLU A CA 1
ATOM 1824 C C . GLU A 1 235 ? 2.594 -12.833 6.463 1.00 92.81 235 GLU A C 1
ATOM 1826 O O . GLU A 1 235 ? 2.672 -11.761 7.063 1.00 92.81 235 GLU A O 1
ATOM 1831 N N . ILE A 1 236 ? 1.422 -13.359 6.096 1.00 95.19 236 ILE A N 1
ATOM 1832 C CA . ILE A 1 236 ? 0.141 -12.672 6.242 1.00 95.19 236 ILE A CA 1
ATOM 1833 C C . ILE A 1 236 ? -0.497 -13.052 7.574 1.00 95.19 236 ILE A C 1
ATOM 1835 O O . ILE A 1 236 ? -0.862 -14.207 7.803 1.00 95.19 236 ILE A O 1
ATOM 1839 N N . LYS A 1 237 ? -0.710 -12.056 8.435 1.00 95.44 237 LYS A N 1
ATOM 1840 C CA . LYS A 1 237 ? -1.461 -12.222 9.683 1.00 95.44 237 LYS A CA 1
ATOM 1841 C C . LYS A 1 237 ? -2.779 -11.467 9.598 1.00 95.44 237 LYS A C 1
ATOM 1843 O O . LYS A 1 237 ? -2.818 -10.307 9.193 1.00 95.44 237 LYS A O 1
ATOM 1848 N N . LEU A 1 238 ? -3.853 -12.133 10.008 1.00 94.94 238 LEU A N 1
ATOM 1849 C CA . LEU A 1 238 ? -5.203 -11.583 10.043 1.00 94.94 238 LEU A CA 1
ATOM 1850 C C . LEU A 1 238 ? -5.708 -11.573 11.483 1.00 94.94 238 LEU A C 1
ATOM 1852 O O . LEU A 1 238 ? -5.735 -12.609 12.147 1.00 94.94 238 LEU A O 1
ATOM 1856 N N . TYR A 1 239 ? -6.169 -10.412 11.925 1.00 93.00 239 TYR A N 1
ATOM 1857 C CA . TYR A 1 239 ? -6.796 -10.218 13.222 1.00 93.00 239 TYR A CA 1
ATOM 1858 C C . TYR A 1 239 ? -8.175 -9.594 13.042 1.00 93.00 239 TYR A C 1
ATOM 1860 O O . TYR A 1 239 ? -8.403 -8.785 12.142 1.00 93.00 239 TYR A O 1
ATOM 1868 N N . GLN A 1 240 ? -9.096 -9.946 13.931 1.00 90.69 240 GLN A N 1
ATOM 1869 C CA . GLN A 1 240 ? -10.421 -9.348 13.988 1.00 90.69 240 GLN A CA 1
ATOM 1870 C C . GLN A 1 240 ? -10.515 -8.438 15.213 1.00 90.69 240 GLN A C 1
ATOM 1872 O O . GLN A 1 240 ? -10.234 -8.872 16.329 1.00 90.69 240 GLN A O 1
ATOM 1877 N N . TYR A 1 241 ? -10.928 -7.189 15.006 1.00 83.06 241 TYR A N 1
ATOM 1878 C CA . TYR A 1 241 ? -11.056 -6.187 16.063 1.00 83.06 241 TYR A CA 1
ATOM 1879 C C . TYR A 1 241 ? -12.511 -5.754 16.271 1.00 83.06 241 TYR A C 1
ATOM 1881 O O . TYR A 1 241 ? -13.395 -6.035 15.458 1.00 83.06 241 TYR A O 1
ATOM 1889 N N . ARG A 1 242 ? -12.752 -5.068 17.399 1.00 77.25 242 ARG A N 1
ATOM 1890 C CA . ARG A 1 242 ? -13.995 -4.332 17.707 1.00 77.25 242 ARG A CA 1
ATOM 1891 C C . ARG A 1 242 ? -15.273 -5.148 17.475 1.00 77.25 242 ARG A C 1
ATOM 1893 O O . ARG A 1 242 ? -16.197 -4.700 16.798 1.00 77.25 242 ARG A O 1
ATOM 1900 N N . GLY A 1 243 ? -15.293 -6.379 17.986 1.00 77.25 243 GLY A N 1
ATOM 1901 C CA . GLY A 1 243 ? -16.463 -7.259 17.898 1.00 77.25 243 GLY A CA 1
ATOM 1902 C C . GLY A 1 243 ? -16.821 -7.714 16.479 1.00 77.25 243 GLY A C 1
ATOM 1903 O O . GLY A 1 243 ? -17.924 -8.203 16.272 1.00 77.25 243 GLY A O 1
ATOM 1904 N N . GLY A 1 244 ? -15.909 -7.567 15.513 1.00 84.06 244 GLY A N 1
ATOM 1905 C CA . GLY A 1 244 ? -16.117 -8.002 14.133 1.00 84.06 244 GLY A CA 1
ATOM 1906 C C . GLY A 1 244 ? -16.577 -6.923 13.161 1.00 84.06 244 GLY A C 1
ATOM 1907 O O . GLY A 1 244 ? -17.094 -7.245 12.096 1.00 84.06 244 GLY A O 1
ATOM 1908 N N . SER A 1 245 ? -16.357 -5.653 13.502 1.00 88.12 245 SER A N 1
ATOM 1909 C CA . SER A 1 245 ? -16.575 -4.513 12.601 1.00 88.12 245 SER A CA 1
ATOM 1910 C C . SER A 1 245 ? -15.344 -4.152 11.759 1.00 88.12 245 SER A C 1
ATOM 1912 O O . SER A 1 245 ? -15.475 -3.502 10.722 1.00 88.12 245 SER A O 1
ATOM 1914 N N . GLU A 1 246 ? -14.149 -4.581 12.174 1.00 91.44 246 GLU A N 1
ATOM 1915 C CA . GLU A 1 246 ? -12.883 -4.250 11.517 1.00 91.44 246 GLU A CA 1
ATOM 1916 C C . GLU A 1 246 ? -11.978 -5.486 11.399 1.00 91.44 246 GLU A C 1
ATOM 1918 O O . GLU A 1 246 ? -11.902 -6.322 12.308 1.00 91.44 246 GLU A O 1
ATOM 1923 N N . LEU A 1 247 ? -11.259 -5.574 10.279 1.00 92.88 247 LEU A N 1
ATOM 1924 C CA . LEU A 1 247 ? -10.182 -6.535 10.051 1.00 92.88 247 LEU A CA 1
ATOM 1925 C C . LEU A 1 247 ? -8.845 -5.796 10.077 1.00 92.88 247 LEU A C 1
ATOM 1927 O O . LEU A 1 247 ? -8.686 -4.795 9.384 1.00 92.88 247 LEU A O 1
ATOM 1931 N N . LEU A 1 248 ? -7.880 -6.296 10.844 1.00 92.19 248 LEU A N 1
ATOM 1932 C CA . LEU A 1 248 ? -6.496 -5.832 10.791 1.00 92.19 248 LEU A CA 1
ATOM 1933 C C . LEU A 1 248 ? -5.661 -6.875 10.059 1.00 92.19 248 LEU A C 1
ATOM 1935 O O . LEU A 1 248 ? -5.604 -8.035 10.471 1.00 92.19 248 LEU A O 1
ATOM 1939 N N . ILE A 1 249 ? -4.991 -6.439 9.002 1.00 93.69 249 ILE A N 1
ATOM 1940 C CA . ILE A 1 249 ? -4.068 -7.257 8.228 1.00 93.69 249 ILE A CA 1
ATOM 1941 C C . ILE A 1 249 ? -2.658 -6.733 8.476 1.00 93.69 249 ILE A C 1
ATOM 1943 O O . ILE A 1 249 ? -2.416 -5.530 8.385 1.00 93.69 249 ILE A O 1
ATOM 1947 N N . GLU A 1 250 ? -1.742 -7.635 8.814 1.00 93.38 250 GLU A N 1
ATOM 1948 C CA . GLU A 1 250 ? -0.312 -7.354 8.922 1.00 93.38 250 GLU A CA 1
ATOM 1949 C C . GLU A 1 250 ? 0.430 -8.173 7.865 1.00 93.38 250 GLU A C 1
ATOM 1951 O O . GLU A 1 250 ? 0.331 -9.401 7.843 1.00 93.38 250 GLU A O 1
ATOM 1956 N N . ALA A 1 251 ? 1.152 -7.481 6.986 1.00 93.50 251 ALA A N 1
ATOM 1957 C CA . ALA A 1 251 ? 2.043 -8.073 5.996 1.00 93.50 251 ALA A CA 1
ATOM 1958 C C . ALA A 1 251 ? 3.104 -7.040 5.589 1.00 93.50 251 ALA A C 1
ATOM 1960 O O . ALA A 1 251 ? 2.806 -5.855 5.442 1.00 93.50 251 ALA A O 1
ATOM 1961 N N . GLY A 1 252 ? 4.353 -7.475 5.414 1.00 86.25 252 GLY A N 1
ATOM 1962 C CA . GLY A 1 252 ? 5.419 -6.606 4.906 1.00 86.25 252 GLY A CA 1
ATOM 1963 C C . GLY A 1 252 ? 5.751 -5.383 5.752 1.00 86.25 252 GLY A C 1
ATOM 1964 O O . GLY A 1 252 ? 5.997 -4.325 5.185 1.00 86.25 252 GLY A O 1
ATOM 1965 N N . ASP A 1 253 ? 5.729 -5.525 7.080 1.00 85.81 253 ASP A N 1
ATOM 1966 C CA . ASP A 1 253 ? 5.916 -4.426 8.048 1.00 85.81 253 ASP A CA 1
ATOM 1967 C C . ASP A 1 253 ? 4.874 -3.290 7.917 1.00 85.81 253 ASP A C 1
ATOM 1969 O O . ASP A 1 253 ? 5.020 -2.175 8.431 1.00 85.81 253 ASP A O 1
ATOM 1973 N N . GLN A 1 254 ? 3.768 -3.580 7.228 1.00 88.75 254 GLN A N 1
ATOM 1974 C CA . GLN A 1 254 ? 2.614 -2.707 7.107 1.00 88.75 254 GLN A CA 1
ATOM 1975 C C . GLN A 1 254 ? 1.415 -3.322 7.819 1.00 88.75 254 GLN A C 1
ATOM 1977 O O . GLN A 1 254 ? 1.234 -4.540 7.869 1.00 88.75 254 GLN A O 1
ATOM 1982 N N . ARG A 1 255 ? 0.598 -2.442 8.397 1.00 88.81 255 ARG A N 1
ATOM 1983 C CA . ARG A 1 255 ? -0.635 -2.779 9.103 1.00 88.81 255 ARG A CA 1
ATOM 1984 C C . ARG A 1 255 ? -1.770 -1.990 8.489 1.00 88.81 255 ARG A C 1
ATOM 1986 O O . ARG A 1 255 ? -1.728 -0.760 8.514 1.00 88.81 255 ARG A O 1
ATOM 1993 N N . ARG A 1 256 ? -2.780 -2.692 7.986 1.00 88.69 256 ARG A N 1
ATOM 1994 C CA . ARG A 1 256 ? -3.940 -2.082 7.342 1.00 88.69 256 ARG A CA 1
ATOM 1995 C C . ARG A 1 256 ? -5.218 -2.480 8.054 1.00 88.69 256 ARG A C 1
ATOM 1997 O O . ARG A 1 256 ? -5.491 -3.666 8.234 1.00 88.69 256 ARG A O 1
ATOM 2004 N N . VAL A 1 257 ? -6.005 -1.479 8.436 1.00 89.25 257 VAL A N 1
ATOM 2005 C CA . VAL A 1 257 ? -7.345 -1.676 8.993 1.00 89.25 257 VAL A CA 1
ATOM 2006 C C . VAL A 1 257 ? -8.361 -1.585 7.861 1.00 89.25 257 VAL A C 1
ATOM 2008 O O . VAL A 1 257 ? -8.417 -0.589 7.142 1.00 89.25 257 VAL A O 1
ATOM 2011 N N . ILE A 1 258 ? -9.177 -2.622 7.704 1.00 90.88 258 ILE A N 1
ATOM 2012 C CA . ILE A 1 258 ? -10.294 -2.665 6.763 1.00 90.88 258 ILE A CA 1
ATOM 2013 C C . ILE A 1 258 ? -11.592 -2.624 7.556 1.00 90.88 258 ILE A C 1
ATOM 2015 O O . ILE A 1 258 ? -11.914 -3.551 8.303 1.00 90.88 258 ILE A O 1
ATOM 2019 N N . LYS A 1 259 ? -12.345 -1.537 7.383 1.00 90.12 259 LYS A N 1
ATOM 2020 C CA . LYS A 1 259 ? -13.674 -1.383 7.977 1.00 90.12 259 LYS A CA 1
ATOM 2021 C C . LYS A 1 259 ? -14.685 -2.200 7.183 1.00 90.12 259 LYS A C 1
ATOM 2023 O O . LYS A 1 259 ? -14.772 -2.059 5.964 1.00 90.12 259 LYS A O 1
ATOM 2028 N N . LEU A 1 260 ? -15.456 -3.030 7.876 1.00 91.38 260 LEU A N 1
ATOM 2029 C CA . LEU A 1 260 ? -16.511 -3.823 7.261 1.00 91.38 260 LEU A CA 1
ATOM 2030 C C . LEU A 1 260 ? -17.804 -2.997 7.157 1.00 91.38 260 LEU A C 1
ATOM 2032 O O . LEU A 1 260 ? -18.204 -2.363 8.144 1.00 91.38 260 LEU A O 1
ATOM 2036 N N . PRO A 1 261 ? -18.488 -3.016 5.995 1.00 91.69 261 PRO A N 1
ATOM 2037 C CA . PRO A 1 261 ? -19.815 -2.428 5.860 1.00 91.69 261 PRO A CA 1
ATOM 2038 C C . PRO A 1 261 ? -20.779 -3.004 6.908 1.00 91.69 261 PRO A C 1
ATOM 2040 O O . PRO A 1 261 ? -20.693 -4.203 7.177 1.00 91.69 261 PRO A O 1
ATOM 2043 N N . PRO A 1 262 ? -21.730 -2.220 7.457 1.00 89.50 262 PRO A N 1
ATOM 2044 C CA . PRO A 1 262 ? -22.638 -2.678 8.517 1.00 89.50 262 PRO A CA 1
ATOM 2045 C C . PRO A 1 262 ? -23.346 -4.007 8.218 1.00 89.50 262 PRO A C 1
ATOM 2047 O O . PRO A 1 262 ? -23.454 -4.857 9.093 1.00 89.50 262 PRO A O 1
ATOM 2050 N N . ALA A 1 263 ? -23.750 -4.227 6.962 1.00 88.88 263 ALA A N 1
ATOM 2051 C CA . ALA A 1 263 ? -24.424 -5.451 6.521 1.00 88.88 263 ALA A CA 1
ATOM 2052 C C . ALA A 1 263 ? -23.540 -6.717 6.558 1.00 88.88 263 ALA A C 1
ATOM 2054 O O . ALA A 1 263 ? -24.053 -7.832 6.491 1.00 88.88 263 ALA A O 1
ATOM 2055 N N . MET A 1 264 ? -22.218 -6.552 6.642 1.00 89.06 264 MET A N 1
ATOM 2056 C CA . MET A 1 264 ? -21.220 -7.626 6.616 1.00 89.06 264 MET A CA 1
ATOM 2057 C C . MET A 1 264 ? -20.436 -7.738 7.928 1.00 89.06 264 MET A C 1
ATOM 2059 O O . MET A 1 264 ? -19.461 -8.483 7.984 1.00 89.06 264 MET A O 1
ATOM 2063 N N . GLN A 1 265 ? -20.811 -6.994 8.971 1.00 91.25 265 GLN A N 1
ATOM 2064 C CA . GLN A 1 265 ? -20.167 -7.107 10.279 1.00 91.25 265 GLN A CA 1
ATOM 2065 C C . GLN A 1 265 ? -20.564 -8.428 10.939 1.00 91.25 265 GLN A C 1
ATOM 2067 O O . GLN A 1 265 ? -21.718 -8.848 10.870 1.00 91.25 265 GLN A O 1
ATOM 2072 N N . GLY A 1 266 ? -19.604 -9.095 11.570 1.00 88.62 266 GLY A N 1
ATOM 2073 C CA . GLY A 1 266 ? -19.813 -10.434 12.112 1.00 88.62 266 GLY A CA 1
ATOM 2074 C C . GLY A 1 266 ? -18.501 -11.123 12.439 1.00 88.62 266 GLY A C 1
ATOM 2075 O O . GLY A 1 266 ? -17.433 -10.521 12.345 1.00 88.62 266 GLY A O 1
ATOM 2076 N N . LYS A 1 267 ? -18.544 -12.397 12.832 1.00 91.00 267 LYS A N 1
ATOM 2077 C CA . LYS A 1 267 ? -17.328 -13.139 13.213 1.00 91.00 267 LYS A CA 1
ATOM 2078 C C . LYS A 1 267 ? -16.634 -13.690 11.969 1.00 91.00 267 LYS A C 1
ATOM 2080 O O . LYS A 1 267 ? -17.302 -14.201 11.074 1.00 91.00 267 LYS A O 1
ATOM 2085 N N . VAL A 1 268 ? -15.300 -13.654 11.915 1.00 93.19 268 VAL A N 1
ATOM 2086 C CA . VAL A 1 268 ? -14.565 -14.324 10.826 1.00 93.19 268 VAL A CA 1
ATOM 2087 C C . VAL A 1 268 ? -14.856 -15.827 10.879 1.00 93.19 268 VAL A C 1
ATOM 2089 O O . VAL A 1 268 ? -14.571 -16.500 11.870 1.00 93.19 268 VAL A O 1
ATOM 2092 N N . GLY A 1 269 ? -15.450 -16.350 9.807 1.00 89.62 269 GLY A N 1
ATOM 2093 C CA . GLY A 1 269 ? -15.742 -17.771 9.629 1.00 89.62 269 GLY A CA 1
ATOM 2094 C C . GLY A 1 269 ? -14.561 -18.564 9.076 1.00 89.62 269 GLY A C 1
ATOM 2095 O O . GLY A 1 269 ? -14.466 -19.762 9.332 1.00 89.62 269 GLY A O 1
ATOM 2096 N N . GLY A 1 270 ? -13.670 -17.900 8.339 1.00 92.62 270 GLY A N 1
ATOM 2097 C CA . GLY A 1 270 ? -12.452 -18.475 7.779 1.00 92.62 270 GLY A CA 1
ATOM 2098 C C . GLY A 1 270 ? -11.733 -17.494 6.855 1.00 92.62 270 GLY A C 1
ATOM 2099 O O . GLY A 1 270 ? -12.296 -16.473 6.460 1.00 92.62 270 GLY A O 1
ATOM 2100 N N . ALA A 1 271 ? -10.487 -17.810 6.511 1.00 94.44 271 ALA A N 1
ATOM 2101 C CA . ALA A 1 271 ? -9.714 -17.068 5.525 1.00 94.44 271 ALA A CA 1
ATOM 2102 C C . ALA A 1 271 ? -8.887 -18.029 4.664 1.00 94.44 271 ALA A C 1
ATOM 2104 O O . ALA A 1 271 ? -8.356 -19.025 5.165 1.00 94.44 271 ALA A O 1
ATOM 2105 N N . LYS A 1 272 ? -8.772 -17.735 3.369 1.00 95.50 272 LYS A N 1
ATOM 2106 C CA . LYS A 1 272 ? -7.994 -18.521 2.408 1.00 95.50 272 LYS A CA 1
ATOM 2107 C C . LYS A 1 272 ? -7.156 -17.585 1.546 1.00 95.50 272 LYS A C 1
ATOM 2109 O O . LYS A 1 272 ? -7.648 -16.557 1.098 1.00 95.50 272 LYS A O 1
ATOM 2114 N N . PHE A 1 273 ? -5.907 -17.964 1.300 1.00 95.88 273 PHE A N 1
ATOM 2115 C CA . PHE A 1 273 ? -5.033 -17.266 0.363 1.00 95.88 273 PHE A CA 1
ATOM 2116 C C . PHE A 1 273 ? -4.963 -18.058 -0.945 1.00 95.88 273 PHE A C 1
ATOM 2118 O O . PHE A 1 273 ? -4.559 -19.223 -0.920 1.00 95.88 273 PHE A O 1
ATOM 2125 N N . VAL A 1 274 ? -5.422 -17.468 -2.050 1.00 93.38 274 VAL A N 1
ATOM 2126 C CA . VAL A 1 274 ? -5.484 -18.085 -3.389 1.00 93.38 274 VAL A CA 1
ATOM 2127 C C . VAL A 1 274 ? -5.209 -17.012 -4.430 1.00 93.38 274 VAL A C 1
ATOM 2129 O O . VAL A 1 274 ? -5.737 -15.913 -4.308 1.00 93.38 274 VAL A O 1
ATOM 2132 N N . ASP A 1 275 ? -4.390 -17.310 -5.438 1.00 89.69 275 ASP A N 1
ATOM 2133 C CA . ASP A 1 275 ? -4.126 -16.412 -6.572 1.00 89.69 275 ASP A CA 1
ATOM 2134 C C . ASP A 1 275 ? -3.773 -14.975 -6.153 1.00 89.69 275 ASP A C 1
ATOM 2136 O O . ASP A 1 275 ? -4.284 -14.005 -6.705 1.00 89.69 275 ASP A O 1
ATOM 2140 N N . ARG A 1 276 ? -2.904 -14.836 -5.138 1.00 92.19 276 ARG A N 1
ATOM 2141 C CA . ARG A 1 276 ? -2.470 -13.546 -4.551 1.00 92.19 276 ARG A CA 1
ATOM 2142 C C . ARG A 1 276 ? -3.585 -12.752 -3.867 1.00 92.19 276 ARG A C 1
ATOM 2144 O O . ARG A 1 276 ? -3.414 -11.570 -3.582 1.00 92.19 276 ARG A O 1
ATOM 2151 N N . ASN A 1 277 ? -4.716 -13.385 -3.591 1.00 93.81 277 ASN A N 1
ATOM 2152 C CA . ASN A 1 277 ? -5.840 -12.788 -2.896 1.00 93.81 277 ASN A CA 1
ATOM 2153 C C . ASN A 1 277 ? -6.049 -13.463 -1.542 1.00 93.81 277 ASN A C 1
ATOM 2155 O O . ASN A 1 277 ? -6.100 -14.691 -1.441 1.00 93.81 277 ASN A O 1
ATOM 2159 N N . LEU A 1 278 ? -6.215 -12.656 -0.497 1.00 95.50 278 LEU A N 1
ATOM 2160 C CA . LEU A 1 278 ? -6.721 -13.097 0.795 1.00 95.50 278 LEU A CA 1
ATOM 2161 C C . LEU A 1 278 ? -8.244 -12.953 0.790 1.00 95.50 278 LEU A C 1
ATOM 2163 O O . LEU A 1 278 ? -8.768 -11.843 0.851 1.00 95.50 278 LEU A O 1
ATOM 2167 N N . VAL A 1 279 ? -8.948 -14.078 0.726 1.00 96.00 279 VAL A N 1
ATOM 2168 C CA . VAL A 1 279 ? -10.409 -14.140 0.798 1.00 96.00 279 VAL A CA 1
ATOM 2169 C C . VAL A 1 279 ? -10.808 -14.456 2.233 1.00 96.00 279 VAL A C 1
ATOM 2171 O O . VAL A 1 279 ? -10.475 -15.522 2.754 1.00 96.00 279 VAL A O 1
ATOM 2174 N N . VAL A 1 280 ? -11.512 -13.530 2.877 1.00 95.19 280 VAL A N 1
ATOM 2175 C CA . VAL A 1 280 ? -12.010 -13.649 4.251 1.00 95.19 280 VAL A CA 1
ATOM 2176 C C . VAL A 1 280 ? -13.525 -13.799 4.214 1.00 95.19 280 VAL A C 1
ATOM 2178 O O . VAL A 1 280 ? -14.217 -12.951 3.661 1.00 95.19 280 VAL A O 1
ATOM 2181 N N . THR A 1 281 ? -14.053 -14.856 4.823 1.00 94.94 281 THR A N 1
ATOM 2182 C CA . THR A 1 281 ? -15.499 -15.095 4.923 1.00 94.94 281 THR A CA 1
ATOM 2183 C C . THR A 1 281 ? -15.994 -14.685 6.303 1.00 94.94 281 THR A C 1
ATOM 2185 O O . THR A 1 281 ? -15.416 -15.087 7.318 1.00 94.94 281 THR A O 1
ATOM 2188 N N . ILE A 1 282 ? -17.080 -13.918 6.352 1.00 93.44 282 ILE A N 1
ATOM 2189 C CA . ILE A 1 282 ? -17.711 -13.440 7.584 1.00 93.44 282 ILE A CA 1
ATOM 2190 C C . ILE A 1 282 ? -19.020 -14.206 7.832 1.00 93.44 282 ILE A C 1
ATOM 2192 O O . ILE A 1 282 ? -19.747 -14.523 6.892 1.00 93.44 282 ILE A O 1
ATOM 2196 N N . ARG A 1 283 ? -19.305 -14.531 9.098 1.00 85.44 283 ARG A N 1
ATOM 2197 C CA . ARG A 1 283 ? -20.549 -15.167 9.558 1.00 85.44 283 ARG A CA 1
ATOM 2198 C C . ARG A 1 283 ? -21.479 -14.128 10.169 1.00 85.44 283 ARG A C 1
ATOM 2200 O O . ARG A 1 283 ? -21.026 -13.465 11.130 1.00 85.44 283 ARG A O 1
#

Mean predicted aligned error: 9.26 Å